Protein AF-0000000078481502 (afdb_homodimer)

Organism: Eimeria tenella (NCBI:txid5802)

Secondary structure (DSSP, 8-state):
-EEEEEEEEETTEEEEEEEEEEEEHHHH-SS--TT--GGGT--TT-EEE-EEEEE-SS-EEEE--STT-EEEE-B-TTSPBEEESSSSEEEETTT--EEE--B---TT-/-EEEEEEEEETTEEEEEEEEEEEEHHHH-SS--TT--GGGT--TT-EEE-EEEEE-SS-EEEE--STT-EEEE-B-TTSPBEEESSSSEEEETTT--EEE--B---TT-

InterPro domains:
  IPR012340 Nucleic acid-binding, OB-fold [G3DSA:2.40.50.140] (1-108)
  IPR012340 Nucleic acid-binding, OB-fold [SSF50249] (3-103)
  IPR019495 Exosome complex component CSL4, C-terminal [PF10447] (15-55)
  IPR039771 Exosome complex component Csl4 [PTHR12686] (3-106)

Foldseek 3Di:
DKDKDWDQADPPGGDPGTAIEIEDQPQAAVDRDPPRDVCQADDPPFDWAWDFPDDPPRYTYTHQHDLQTWGAWDADPVGATWDDPDQFWTAGPPPRDIGTHRYNDDPPD/DKDWDWDQADPPHGDPGTAIEIEDQPQAAVDRDPPRDVCQADDPPFDWAWDFPDDPPRYTYTHQHDLQTWGAWDADPVGATWDDPDQFWTAGPPPRDIGTHRYNDDPPD

Sequence (218 aa):
MLAEVAVLAVDGHVLPEPYKGAIRAQDARETVTENFDIAECFQPLDVVRAEVLSVDGRQYLLGTAAEGFGVLCADSKRGGALQPVSSSLMRCSISGQLERRKVARPPGVMLAEVAVLAVDGHVLPEPYKGAIRAQDARETVTENFDIAECFQPLDVVRAEVLSVDGRQYLLGTAAEGFGVLCADSKRGGALQPVSSSLMRCSISGQLERRKVARPPGV

Radius of gyration: 17.2 Å; Cα contacts (8 Å, |Δi|>4): 524; chains: 2; bounding box: 38×50×38 Å

pLDDT: mean 89.49, std 11.05, range [39.84, 97.69]

Structure (mmCIF, N/CA/C/O backbone):
data_AF-0000000078481502-model_v1
#
loop_
_entity.id
_entity.type
_entity.pdbx_description
1 polymer '3-5 exoribonuclease csl4, putative'
#
loop_
_atom_site.group_PDB
_atom_site.id
_atom_site.type_symbol
_atom_site.label_atom_id
_atom_site.label_alt_id
_atom_site.label_comp_id
_atom_site.label_asym_id
_atom_site.label_entity_id
_atom_site.label_seq_id
_atom_site.pdbx_PDB_ins_code
_atom_site.Cartn_x
_atom_site.Cartn_y
_atom_site.Cartn_z
_atom_site.occupancy
_atom_site.B_iso_or_equiv
_atom_site.auth_seq_id
_atom_site.auth_comp_id
_atom_site.auth_asym_id
_atom_site.auth_atom_id
_atom_site.pdbx_PDB_model_num
ATOM 1 N N . MET A 1 1 ? -4.281 -23.25 -9.102 1 80.81 1 MET A N 1
ATOM 2 C CA . MET A 1 1 ? -3.609 -22.641 -7.957 1 80.81 1 MET A CA 1
ATOM 3 C C . MET A 1 1 ? -3.713 -21.125 -8.008 1 80.81 1 MET A C 1
ATOM 5 O O . MET A 1 1 ? -3.289 -20.5 -8.984 1 80.81 1 MET A O 1
ATOM 9 N N . LEU A 1 2 ? -4.57 -20.391 -7.215 1 90.31 2 LEU A N 1
ATOM 10 C CA . LEU A 1 2 ? -4.82 -18.969 -7.332 1 90.31 2 LEU A CA 1
ATOM 11 C C . LEU A 1 2 ? -4.684 -18.281 -5.98 1 90.31 2 LEU A C 1
ATOM 13 O O . LEU A 1 2 ? -4.645 -18.938 -4.941 1 90.31 2 LEU A O 1
ATOM 17 N N . ALA A 1 3 ? -4.438 -17.078 -6 1 96.06 3 ALA A N 1
ATOM 18 C CA . ALA A 1 3 ? -4.438 -16.234 -4.816 1 96.06 3 ALA A CA 1
ATOM 19 C C . ALA A 1 3 ? -5.762 -15.484 -4.68 1 96.06 3 ALA A C 1
ATOM 21 O O . ALA A 1 3 ? -6.195 -14.805 -5.613 1 96.06 3 ALA A O 1
ATOM 22 N N . GLU A 1 4 ? -6.375 -15.641 -3.525 1 96.81 4 GLU A N 1
ATOM 23 C CA . GLU A 1 4 ? -7.59 -14.875 -3.268 1 96.81 4 GLU A CA 1
ATOM 24 C C . GLU A 1 4 ? -7.27 -13.508 -2.674 1 96.81 4 GLU A C 1
ATOM 26 O O . GLU A 1 4 ? -6.363 -13.383 -1.849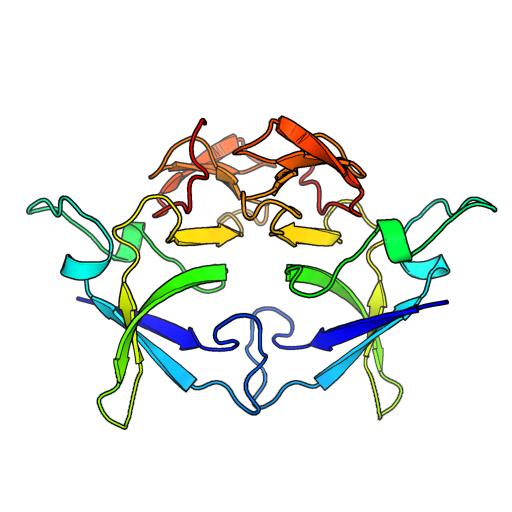 1 96.81 4 GLU A O 1
ATOM 31 N N . VAL A 1 5 ? -8.039 -12.539 -3.141 1 97.25 5 VAL A N 1
ATOM 32 C CA . VAL A 1 5 ? -7.785 -11.188 -2.654 1 97.25 5 VAL A CA 1
ATOM 33 C C . VAL A 1 5 ? -9.109 -10.484 -2.359 1 97.25 5 VAL A C 1
ATOM 35 O O . VAL A 1 5 ? -10.141 -10.812 -2.961 1 97.25 5 VAL A O 1
ATOM 38 N N . ALA A 1 6 ? -9.117 -9.641 -1.347 1 97.62 6 ALA A N 1
ATOM 39 C CA . ALA A 1 6 ? -10.219 -8.703 -1.131 1 97.62 6 ALA A CA 1
ATOM 40 C C . ALA A 1 6 ? -9.984 -7.406 -1.903 1 97.62 6 ALA A C 1
ATOM 42 O O . ALA A 1 6 ? -9.039 -6.668 -1.624 1 97.62 6 ALA A O 1
ATOM 43 N N . VAL A 1 7 ? -10.828 -7.164 -2.832 1 97.69 7 VAL A N 1
ATOM 44 C CA . VAL A 1 7 ? -10.734 -5.926 -3.602 1 97.69 7 VAL A CA 1
ATOM 45 C C . VAL A 1 7 ? -11.391 -4.785 -2.83 1 97.69 7 VAL A C 1
ATOM 47 O O . VAL A 1 7 ? -12.586 -4.832 -2.541 1 97.69 7 VAL A O 1
ATOM 50 N N . LEU A 1 8 ? -10.594 -3.799 -2.531 1 97.19 8 LEU A N 1
ATOM 51 C CA . LEU A 1 8 ? -11.07 -2.756 -1.627 1 97.19 8 LEU A CA 1
ATOM 52 C C . LEU A 1 8 ? -11.289 -1.445 -2.375 1 97.19 8 LEU A C 1
ATOM 54 O O . LEU A 1 8 ? -11.992 -0.558 -1.891 1 97.19 8 LEU A O 1
ATOM 58 N N . ALA A 1 9 ? -10.641 -1.207 -3.541 1 96.44 9 ALA A N 1
ATOM 59 C CA . ALA A 1 9 ? -10.742 -0.005 -4.363 1 96.44 9 ALA A CA 1
ATOM 60 C C . ALA A 1 9 ? -10.539 -0.33 -5.84 1 96.44 9 ALA A C 1
ATOM 62 O O . ALA A 1 9 ? -9.766 -1.229 -6.184 1 96.44 9 ALA A O 1
ATOM 63 N N . VAL A 1 10 ? -11.258 0.38 -6.684 1 95.06 10 VAL A N 1
ATOM 64 C CA . VAL A 1 10 ? -11.109 0.249 -8.133 1 95.06 10 VAL A CA 1
ATOM 65 C C . VAL A 1 10 ? -10.93 1.63 -8.758 1 95.06 10 VAL A C 1
ATOM 67 O O . VAL A 1 10 ? -11.734 2.535 -8.523 1 95.06 10 VAL A O 1
ATOM 70 N N . ASP A 1 11 ? -9.781 1.767 -9.5 1 91.31 11 ASP A N 1
ATOM 71 C CA . ASP A 1 11 ? -9.5 3.012 -10.203 1 91.31 11 ASP A CA 1
ATOM 72 C C . ASP A 1 11 ? -9.477 4.195 -9.242 1 91.31 11 ASP A C 1
ATOM 74 O O . ASP A 1 11 ? -10.07 5.242 -9.523 1 91.31 11 ASP A O 1
ATOM 78 N N . GLY A 1 12 ? -8.922 3.896 -8.055 1 89.88 12 GLY A N 1
ATOM 79 C CA . GLY A 1 12 ? -8.711 4.977 -7.105 1 89.88 12 GLY A CA 1
ATOM 80 C C . GLY A 1 12 ? -9.938 5.285 -6.27 1 89.88 12 GLY A C 1
ATOM 81 O O . GLY A 1 12 ? -9.945 6.234 -5.488 1 89.88 12 GLY A O 1
ATOM 82 N N . HIS A 1 13 ? -10.969 4.477 -6.445 1 94.5 13 HIS A N 1
ATOM 83 C CA . HIS A 1 13 ? -12.188 4.684 -5.684 1 94.5 13 HIS A CA 1
ATOM 84 C C . HIS A 1 13 ? -12.445 3.529 -4.719 1 94.5 13 HIS A C 1
ATOM 86 O O . HIS A 1 13 ? -12.523 2.371 -5.137 1 94.5 13 HIS A O 1
ATOM 92 N N . VAL A 1 14 ? -12.672 3.916 -3.498 1 96.19 14 VAL A N 1
ATOM 93 C CA . VAL A 1 14 ? -12.961 2.92 -2.471 1 96.19 14 VAL A CA 1
ATOM 94 C C . VAL A 1 14 ? -14.344 2.316 -2.713 1 96.19 14 VAL A C 1
ATOM 96 O O . VAL A 1 14 ? -15.297 3.039 -2.998 1 96.19 14 VAL A O 1
ATOM 99 N N . LEU A 1 15 ? -14.414 0.996 -2.609 1 95.81 15 LEU A N 1
ATOM 100 C CA . LEU A 1 15 ? -15.688 0.295 -2.779 1 95.81 15 LEU A CA 1
ATOM 101 C C . LEU A 1 15 ? -16.516 0.355 -1.501 1 95.81 15 LEU A C 1
ATOM 103 O O . LEU A 1 15 ? -15.961 0.45 -0.402 1 95.81 15 LEU A O 1
ATOM 107 N N . PRO A 1 16 ? -17.844 0.352 -1.648 1 95.69 16 PRO A N 1
ATOM 108 C CA . PRO A 1 16 ? -18.688 0.394 -0.453 1 95.69 16 PRO A CA 1
ATOM 109 C C . PRO A 1 16 ? -18.469 -0.809 0.464 1 95.69 16 PRO A C 1
ATOM 111 O O . PRO A 1 16 ? -18.734 -0.725 1.668 1 95.69 16 PRO A O 1
ATOM 114 N N . GLU A 1 17 ? -18.109 -1.954 -0.089 1 95.88 17 GLU A N 1
ATOM 115 C CA . GLU A 1 17 ? -17.719 -3.168 0.62 1 95.88 17 GLU A CA 1
ATOM 116 C C . GLU A 1 17 ? -16.688 -3.961 -0.176 1 95.88 17 GLU A C 1
ATOM 118 O O . GLU A 1 17 ? -16.609 -3.83 -1.398 1 95.88 17 GLU A O 1
ATOM 123 N N . PRO A 1 18 ? -15.906 -4.773 0.509 1 96.5 18 PRO A N 1
ATOM 124 C CA . PRO A 1 18 ? -14.93 -5.582 -0.222 1 96.5 18 PRO A CA 1
ATOM 125 C C . PRO A 1 18 ? -15.578 -6.543 -1.211 1 96.5 18 PRO A C 1
ATOM 127 O O . PRO A 1 18 ? -16.641 -7.094 -0.93 1 96.5 18 PRO A O 1
ATOM 130 N N . TYR A 1 19 ? -14.914 -6.695 -2.338 1 96.25 19 TYR A N 1
ATOM 131 C CA . TYR A 1 19 ? -15.336 -7.668 -3.338 1 96.25 19 TYR A CA 1
ATOM 132 C C . TYR A 1 19 ? -14.328 -8.812 -3.439 1 96.25 19 TYR A C 1
ATOM 134 O O . TYR A 1 19 ? -13.141 -8.633 -3.156 1 96.25 19 TYR A O 1
ATOM 142 N N . LYS A 1 20 ? -14.82 -9.93 -3.807 1 96.69 20 LYS A N 1
ATOM 143 C CA . LYS A 1 20 ? -13.945 -11.078 -3.982 1 96.69 20 LYS A CA 1
ATOM 144 C C . LYS A 1 20 ? -13.117 -10.953 -5.258 1 96.69 20 LYS A C 1
ATOM 146 O O . LYS A 1 20 ? -13.648 -10.625 -6.32 1 96.69 20 LYS A O 1
ATOM 151 N N . GLY A 1 21 ? -11.805 -11.133 -5.133 1 97.62 21 GLY A N 1
ATOM 152 C CA . GLY A 1 21 ? -10.898 -11.18 -6.273 1 97.62 21 GLY A CA 1
ATOM 153 C C . GLY A 1 21 ? -9.992 -12.391 -6.266 1 97.62 21 GLY A C 1
ATOM 154 O O . GLY A 1 21 ? -9.844 -13.055 -5.234 1 97.62 21 GLY A O 1
ATOM 155 N N . ALA A 1 22 ? -9.5 -12.68 -7.434 1 96.88 22 ALA A N 1
ATOM 156 C CA . ALA A 1 22 ? -8.562 -13.789 -7.551 1 96.88 22 ALA A CA 1
ATOM 157 C C . ALA A 1 22 ? -7.48 -13.492 -8.586 1 96.88 22 ALA A C 1
ATOM 159 O O . ALA A 1 22 ? -7.738 -12.82 -9.586 1 96.88 22 ALA A O 1
ATOM 160 N N . ILE A 1 23 ? -6.316 -14 -8.273 1 96.5 23 ILE A N 1
ATOM 161 C CA . ILE A 1 23 ? -5.203 -13.969 -9.219 1 96.5 23 ILE A CA 1
ATOM 162 C C . ILE A 1 23 ? -4.766 -15.398 -9.539 1 96.5 23 ILE A C 1
ATOM 164 O O . ILE A 1 23 ? -4.305 -16.125 -8.656 1 96.5 23 ILE A O 1
ATOM 168 N N . ARG A 1 24 ? -4.887 -15.75 -10.773 1 93.12 24 ARG A N 1
ATOM 169 C CA . ARG A 1 24 ? -4.441 -17.078 -11.195 1 93.12 24 ARG A CA 1
ATOM 170 C C . ARG A 1 24 ? -2.938 -17.109 -11.438 1 93.12 24 ARG A C 1
ATOM 172 O O . ARG A 1 24 ? -2.342 -16.078 -11.773 1 93.12 24 ARG A O 1
ATOM 179 N N . ALA A 1 25 ? -2.404 -18.266 -11.312 1 92.19 25 ALA A N 1
ATOM 180 C CA . ALA A 1 25 ? -0.967 -18.438 -11.516 1 92.19 25 ALA A CA 1
ATOM 181 C C . ALA A 1 25 ? -0.544 -17.891 -12.875 1 92.19 25 ALA A C 1
ATOM 183 O O . ALA A 1 25 ? 0.481 -17.203 -12.992 1 92.19 25 ALA A O 1
ATOM 184 N N . GLN A 1 26 ? -1.291 -18.078 -13.883 1 89.94 26 GLN A N 1
ATOM 185 C CA . GLN A 1 26 ? -0.943 -17.688 -15.242 1 89.94 26 GLN A CA 1
ATOM 186 C C . GLN A 1 26 ? -1.054 -16.172 -15.422 1 89.94 26 GLN A C 1
ATOM 188 O O . GLN A 1 26 ? -0.581 -15.625 -16.422 1 89.94 26 GLN A O 1
ATOM 193 N N . ASP A 1 27 ? -1.733 -15.516 -14.5 1 93.31 27 ASP A N 1
ATOM 194 C CA . ASP A 1 27 ? -1.949 -14.078 -14.617 1 93.31 27 ASP A CA 1
ATOM 195 C C . ASP A 1 27 ? -1.026 -13.305 -13.68 1 93.31 27 ASP A C 1
ATOM 197 O O . ASP A 1 27 ? -1.032 -12.078 -13.664 1 93.31 27 ASP A O 1
ATOM 201 N N . ALA A 1 28 ? -0.283 -14 -12.875 1 93.69 28 ALA A N 1
ATOM 202 C CA . ALA A 1 28 ? 0.571 -13.375 -11.875 1 93.69 28 ALA A CA 1
ATOM 203 C C . ALA A 1 28 ? 1.834 -12.797 -12.508 1 93.69 28 ALA A C 1
ATOM 205 O O . ALA A 1 28 ? 2.283 -11.711 -12.141 1 93.69 28 ALA A O 1
ATOM 206 N N . ARG A 1 29 ? 2.34 -13.562 -13.469 1 89.75 29 ARG A N 1
ATOM 207 C CA . ARG A 1 29 ? 3.568 -13.148 -14.141 1 89.75 29 ARG A CA 1
ATOM 208 C C . ARG A 1 29 ? 3.475 -13.375 -15.648 1 89.75 29 ARG A C 1
ATOM 210 O O . ARG A 1 29 ? 2.686 -14.203 -16.109 1 89.75 29 ARG A O 1
ATOM 217 N N . GLU A 1 30 ? 4.312 -12.578 -16.328 1 79.94 30 GLU A N 1
ATOM 218 C CA . GLU A 1 30 ? 4.328 -12.727 -17.781 1 79.94 30 GLU A CA 1
ATOM 219 C C . GLU A 1 30 ? 4.883 -14.086 -18.203 1 79.94 30 GLU A C 1
ATOM 221 O O . GLU A 1 30 ? 4.355 -14.719 -19.109 1 79.94 30 GLU A O 1
ATOM 226 N N . THR A 1 31 ? 6 -14.383 -17.5 1 74.5 31 THR A N 1
ATOM 227 C CA . THR A 1 31 ? 6.605 -15.672 -17.844 1 74.5 31 THR A CA 1
ATOM 228 C C . THR A 1 31 ? 6.43 -16.672 -16.703 1 74.5 31 THR A C 1
ATOM 230 O O . THR A 1 31 ? 6.902 -16.438 -15.586 1 74.5 31 THR A O 1
ATOM 233 N N . VAL A 1 32 ? 5.406 -17.5 -16.875 1 66.31 32 VAL A N 1
ATOM 234 C CA . VAL A 1 32 ? 5.203 -18.516 -15.852 1 66.31 32 VAL A CA 1
ATOM 235 C C . VAL A 1 32 ? 5.957 -19.797 -16.234 1 66.31 32 VAL A C 1
ATOM 237 O O . VAL A 1 32 ? 5.781 -20.312 -17.328 1 66.31 32 VAL A O 1
ATOM 240 N N . THR A 1 33 ? 6.914 -19.953 -15.352 1 66.44 33 THR A N 1
ATOM 241 C CA . THR A 1 33 ? 7.633 -21.203 -15.578 1 66.44 33 THR A CA 1
ATOM 242 C C . THR A 1 33 ? 6.914 -22.359 -14.914 1 66.44 33 THR A C 1
ATOM 244 O O . THR A 1 33 ? 5.984 -22.156 -14.125 1 66.44 33 THR A O 1
ATOM 247 N N . GLU A 1 34 ? 7.301 -23.562 -15.258 1 65.5 34 GLU A N 1
ATOM 248 C CA . GLU A 1 34 ? 6.727 -24.797 -14.734 1 65.5 34 GLU A CA 1
ATOM 249 C C . GLU A 1 34 ? 6.785 -24.828 -13.211 1 65.5 34 GLU A C 1
ATOM 251 O O . GLU A 1 34 ? 5.93 -25.438 -12.562 1 65.5 34 GLU A O 1
ATOM 256 N N . ASN A 1 35 ? 7.699 -24.234 -12.656 1 66.44 35 ASN A N 1
ATOM 257 C CA . ASN A 1 35 ? 7.875 -24.297 -11.203 1 66.44 35 ASN A CA 1
ATOM 258 C C . ASN A 1 35 ? 7.348 -23.031 -10.531 1 66.44 35 ASN A C 1
ATOM 260 O O . ASN A 1 35 ? 7.699 -22.734 -9.383 1 66.44 35 ASN A O 1
ATOM 264 N N . PHE A 1 36 ? 6.355 -22.547 -11.32 1 76.62 36 PHE A N 1
ATOM 265 C CA . PHE A 1 36 ? 5.832 -21.297 -10.773 1 76.62 36 PHE A CA 1
ATOM 266 C C . PHE A 1 36 ? 4.91 -21.578 -9.586 1 76.62 36 PHE A C 1
ATOM 268 O O . PHE A 1 36 ? 3.992 -22.391 -9.688 1 76.62 36 PHE A O 1
ATOM 275 N N . ASP A 1 37 ? 5.223 -21.062 -8.406 1 87.19 37 ASP A N 1
ATOM 276 C CA . ASP A 1 37 ? 4.406 -21.172 -7.199 1 87.19 37 ASP A CA 1
ATOM 277 C C . ASP A 1 37 ? 3.814 -19.812 -6.812 1 87.19 37 ASP A C 1
ATOM 279 O O . ASP A 1 37 ? 4.535 -18.922 -6.352 1 87.19 37 ASP A O 1
ATOM 283 N N . ILE A 1 38 ? 2.52 -19.703 -6.973 1 91.06 38 ILE A N 1
ATOM 284 C CA . ILE A 1 38 ? 1.82 -18.453 -6.699 1 91.06 38 ILE A CA 1
ATOM 285 C C . ILE A 1 38 ? 1.96 -18.094 -5.223 1 91.06 38 ILE A C 1
ATOM 287 O O . ILE A 1 38 ? 1.886 -16.922 -4.852 1 91.06 38 ILE A O 1
ATOM 291 N N . ALA A 1 39 ? 2.252 -19.125 -4.418 1 91.31 39 ALA A N 1
ATOM 292 C CA . ALA A 1 39 ? 2.402 -18.906 -2.982 1 91.31 39 ALA A CA 1
ATOM 293 C C . ALA A 1 39 ? 3.641 -18.078 -2.682 1 91.31 39 ALA A C 1
ATOM 295 O O . ALA A 1 39 ? 3.746 -17.484 -1.606 1 91.31 39 ALA A O 1
ATOM 296 N N . GLU A 1 40 ? 4.527 -17.984 -3.611 1 92.81 40 GLU A N 1
ATOM 297 C CA . GLU A 1 40 ? 5.738 -17.188 -3.441 1 92.81 40 GLU A CA 1
ATOM 298 C C . GLU A 1 40 ? 5.527 -15.758 -3.91 1 92.81 40 GLU A C 1
ATOM 300 O O . GLU A 1 40 ? 6.359 -14.883 -3.646 1 92.81 40 GLU A O 1
ATOM 305 N N . CYS A 1 41 ? 4.406 -15.516 -4.535 1 94.44 41 CYS A N 1
ATOM 306 C CA . CYS A 1 41 ? 4.168 -14.219 -5.156 1 94.44 41 CYS A CA 1
ATOM 307 C C . CYS A 1 41 ? 3.395 -13.297 -4.219 1 94.44 41 CYS A C 1
ATOM 309 O O . CYS A 1 41 ? 3.576 -12.078 -4.246 1 94.44 41 CYS A O 1
ATOM 311 N N . PHE A 1 42 ? 2.508 -13.945 -3.451 1 96.81 42 PHE A N 1
ATOM 312 C CA . PHE A 1 42 ? 1.598 -13.195 -2.594 1 96.81 42 PHE A CA 1
ATOM 313 C C . PHE A 1 42 ? 1.438 -13.883 -1.243 1 96.81 42 PHE A C 1
ATOM 315 O O . PHE A 1 42 ? 1.382 -15.109 -1.17 1 96.81 42 PHE A O 1
ATOM 322 N N . GLN A 1 43 ? 1.35 -13.094 -0.217 1 95.81 43 GLN A N 1
ATOM 323 C CA . GLN A 1 43 ? 1.088 -13.578 1.134 1 95.81 43 GLN A CA 1
ATOM 324 C C . GLN A 1 43 ? -0.068 -12.812 1.777 1 95.81 43 GLN A C 1
ATOM 326 O O . GLN A 1 43 ? -0.383 -11.695 1.369 1 95.81 43 GLN A O 1
ATOM 331 N N . PRO A 1 44 ? -0.704 -13.414 2.703 1 93.81 44 PRO A N 1
ATOM 332 C CA . PRO A 1 44 ? -1.768 -12.695 3.414 1 93.81 44 PRO A CA 1
ATOM 333 C C . PRO A 1 44 ? -1.313 -11.344 3.949 1 93.81 44 PRO A C 1
ATOM 335 O O . PRO A 1 44 ? -0.19 -11.211 4.441 1 93.81 44 PRO A O 1
ATOM 338 N N . LEU A 1 45 ? -2.129 -10.305 3.727 1 92.56 45 LEU A N 1
ATOM 339 C CA . LEU A 1 45 ? -1.959 -8.953 4.258 1 92.56 45 LEU A CA 1
ATOM 340 C C . LEU A 1 45 ? -1.144 -8.094 3.299 1 92.56 45 LEU A C 1
ATOM 342 O O . LEU A 1 45 ? -0.978 -6.891 3.527 1 92.56 45 LEU A O 1
ATOM 346 N N . ASP A 1 46 ? -0.601 -8.734 2.275 1 95.56 46 ASP A N 1
ATOM 347 C CA . ASP A 1 46 ? 0.038 -7.914 1.25 1 95.56 46 ASP A CA 1
ATOM 348 C C . ASP A 1 46 ? -0.958 -6.934 0.63 1 95.56 46 ASP A C 1
ATOM 350 O O . ASP A 1 46 ? -2.127 -7.27 0.437 1 95.56 46 ASP A O 1
ATOM 354 N N . VAL A 1 47 ? -0.483 -5.762 0.33 1 94.94 47 VAL A N 1
ATOM 355 C CA . VAL A 1 47 ? -1.247 -4.824 -0.486 1 94.94 47 VAL A CA 1
ATOM 356 C C . VAL A 1 47 ? -0.82 -4.945 -1.947 1 94.94 47 VAL A C 1
ATOM 358 O O . VAL A 1 47 ? 0.363 -4.805 -2.27 1 94.94 47 VAL A O 1
ATOM 361 N N . VAL A 1 48 ? -1.827 -5.145 -2.779 1 96.56 48 VAL A N 1
ATOM 362 C CA . VAL A 1 48 ? -1.502 -5.504 -4.156 1 96.56 48 VAL A CA 1
ATOM 363 C C . VAL A 1 48 ? -2.215 -4.555 -5.117 1 96.56 48 VAL A C 1
ATOM 365 O O . VAL A 1 48 ? -3.379 -4.207 -4.91 1 96.56 48 VAL A O 1
ATOM 368 N N . ARG A 1 49 ? -1.515 -4.148 -6.141 1 95.75 49 ARG A N 1
ATOM 369 C CA . ARG A 1 49 ? -2.098 -3.484 -7.301 1 95.75 49 ARG A CA 1
ATOM 370 C C . ARG A 1 49 ? -2.217 -4.445 -8.477 1 95.75 49 ARG A C 1
ATOM 372 O O . ARG A 1 49 ? -1.272 -5.176 -8.789 1 95.75 49 ARG A O 1
ATOM 379 N N . ALA A 1 50 ? -3.367 -4.445 -9.031 1 96.88 50 ALA A N 1
ATOM 380 C CA . ALA A 1 50 ? -3.613 -5.379 -10.133 1 96.88 50 ALA A CA 1
ATOM 381 C C . ALA A 1 50 ? -4.516 -4.75 -11.188 1 96.88 50 ALA A C 1
ATOM 383 O O . ALA A 1 50 ? -5.156 -3.729 -10.938 1 96.88 50 ALA A O 1
ATOM 384 N N . GLU A 1 51 ? -4.449 -5.336 -12.312 1 96.75 51 GLU A N 1
ATOM 385 C CA . GLU A 1 51 ? -5.402 -4.965 -13.352 1 96.75 51 GLU A CA 1
ATOM 386 C C . GLU A 1 51 ? -6.605 -5.906 -13.359 1 96.75 51 GLU A C 1
ATOM 388 O O . GLU A 1 51 ? -6.465 -7.102 -13.109 1 96.75 51 GLU A O 1
ATOM 393 N N . VAL A 1 52 ? -7.785 -5.34 -13.656 1 96.75 52 VAL A N 1
ATOM 394 C CA . VAL A 1 52 ? -8.984 -6.168 -13.797 1 96.75 52 VAL A CA 1
ATOM 395 C C . VAL A 1 52 ? -8.992 -6.824 -15.18 1 96.75 52 VAL A C 1
ATOM 397 O O . VAL A 1 52 ? -9.016 -6.137 -16.203 1 96.75 52 VAL A O 1
ATOM 400 N N . LEU A 1 53 ? -8.898 -8.117 -15.133 1 96.31 53 LEU A N 1
ATOM 401 C CA . LEU A 1 53 ? -8.938 -8.859 -16.391 1 96.31 53 LEU A CA 1
ATOM 402 C C . LEU A 1 53 ? -10.375 -9.156 -16.797 1 96.31 53 LEU A C 1
ATOM 404 O O . LEU A 1 53 ? -10.719 -9.047 -17.984 1 96.31 53 LEU A O 1
ATOM 408 N N . SER A 1 54 ? -11.203 -9.562 -15.797 1 95.12 54 SER A N 1
ATOM 409 C CA . SER A 1 54 ? -12.609 -9.844 -16.078 1 95.12 54 SER A CA 1
ATOM 410 C C . SER A 1 54 ? -13.438 -9.805 -14.797 1 95.12 54 SER A C 1
ATOM 412 O O . SER A 1 54 ? -12.883 -9.773 -13.695 1 95.12 54 SER A O 1
ATOM 414 N N . VAL A 1 55 ? -14.742 -9.633 -15.07 1 91 55 VAL A N 1
ATOM 415 C CA . VAL A 1 55 ? -15.703 -9.703 -13.977 1 91 55 VAL A CA 1
ATOM 416 C C . VAL A 1 55 ? -16.766 -10.75 -14.297 1 91 55 VAL A C 1
ATOM 418 O O . VAL A 1 55 ? -17.391 -10.711 -15.359 1 91 55 VAL A O 1
ATOM 421 N N . ASP A 1 56 ? -16.781 -11.945 -13.602 1 81.44 56 ASP A N 1
ATOM 422 C CA . ASP A 1 56 ? -17.766 -12.977 -13.922 1 81.44 56 ASP A CA 1
ATOM 423 C C . ASP A 1 56 ? -18.969 -12.898 -12.984 1 81.44 56 ASP A C 1
ATOM 425 O O . ASP A 1 56 ? -19.734 -13.852 -12.859 1 81.44 56 ASP A O 1
ATOM 429 N N . GLY A 1 57 ? -19.328 -11.859 -12.359 1 79.81 57 GLY A N 1
ATOM 430 C CA . GLY A 1 57 ? -20.469 -11.656 -11.492 1 79.81 57 GLY A CA 1
ATOM 431 C C . GLY A 1 57 ? -20.172 -11.914 -10.023 1 79.81 57 GLY A C 1
ATOM 432 O O . GLY A 1 57 ? -20.766 -11.289 -9.148 1 79.81 57 GLY A O 1
ATOM 433 N N . ARG A 1 58 ? -19.266 -12.859 -9.727 1 87 58 ARG A N 1
ATOM 434 C CA . ARG A 1 58 ? -19.062 -13.211 -8.32 1 87 58 ARG A CA 1
ATOM 435 C C . ARG A 1 58 ? -17.719 -12.688 -7.82 1 87 58 ARG A C 1
ATOM 437 O O . ARG A 1 58 ? -17.516 -12.523 -6.613 1 87 58 ARG A O 1
ATOM 444 N N . GLN A 1 59 ? -16.828 -12.602 -8.828 1 93.75 59 GLN A N 1
ATOM 445 C CA . GLN A 1 59 ? -15.5 -12.195 -8.383 1 93.75 59 GLN A CA 1
ATOM 446 C C . GLN A 1 59 ? -14.75 -11.445 -9.484 1 93.75 59 GLN A C 1
ATOM 448 O O . GLN A 1 59 ? -15.094 -11.57 -10.664 1 93.75 59 GLN A O 1
ATOM 453 N N . TYR A 1 60 ? -13.852 -10.625 -9.156 1 96.31 60 TYR A N 1
ATOM 454 C CA . TYR A 1 60 ? -12.898 -10.023 -10.078 1 96.31 60 TYR A CA 1
ATOM 455 C C . TYR A 1 60 ? -11.758 -10.984 -10.383 1 96.31 60 TYR A C 1
ATOM 457 O O . TYR A 1 60 ? -11.141 -11.539 -9.469 1 96.31 60 TYR A O 1
ATOM 465 N N . LEU A 1 61 ? -11.531 -11.266 -11.602 1 96.62 61 LEU A N 1
ATOM 466 C CA . LEU A 1 61 ? -10.281 -11.898 -11.992 1 96.62 61 LEU A CA 1
ATOM 467 C C . LEU A 1 61 ? -9.211 -10.852 -12.297 1 96.62 61 LEU A C 1
ATOM 469 O O . LEU A 1 61 ? -9.43 -9.969 -13.125 1 96.62 61 LEU A O 1
ATOM 473 N N . LEU A 1 62 ? -8.078 -11.023 -11.602 1 97.31 62 LEU A N 1
ATOM 474 C CA . LEU A 1 62 ? -7.078 -9.969 -11.617 1 97.31 62 LEU A CA 1
ATOM 475 C C . LEU A 1 62 ? -5.766 -10.469 -12.211 1 97.31 62 LEU A C 1
ATOM 477 O O . LEU A 1 62 ? -5.512 -11.68 -12.242 1 97.31 62 LEU A O 1
ATOM 481 N N . GLY A 1 63 ? -5 -9.516 -12.703 1 96.69 63 GLY A N 1
ATOM 482 C CA . GLY A 1 63 ? -3.689 -9.805 -13.266 1 96.69 63 GLY A CA 1
ATOM 483 C C . GLY A 1 63 ? -2.602 -8.883 -12.758 1 96.69 63 GLY A C 1
ATOM 484 O O . GLY A 1 63 ? -2.836 -7.688 -12.562 1 96.69 63 GLY A O 1
ATOM 485 N N . THR A 1 64 ? -1.399 -9.445 -12.609 1 96.56 64 THR A N 1
ATOM 486 C CA . THR A 1 64 ? -0.253 -8.648 -12.18 1 96.56 64 THR A CA 1
ATOM 487 C C . THR A 1 64 ? 0.937 -8.867 -13.109 1 96.56 64 THR A C 1
ATOM 489 O O . THR A 1 64 ? 2.082 -8.617 -12.734 1 96.56 64 THR A O 1
ATOM 492 N N . ALA A 1 65 ? 0.747 -9.305 -14.273 1 93.06 65 ALA A N 1
ATOM 493 C CA . ALA A 1 65 ? 1.822 -9.68 -15.188 1 93.06 65 ALA A CA 1
ATOM 494 C C . ALA A 1 65 ? 2.666 -8.469 -15.57 1 93.06 65 ALA A C 1
ATOM 496 O O . ALA A 1 65 ? 3.893 -8.555 -15.648 1 93.06 65 ALA A O 1
ATOM 497 N N . ALA A 1 66 ? 2.109 -7.375 -15.711 1 90.44 66 ALA A N 1
ATOM 498 C CA . ALA A 1 66 ? 2.842 -6.18 -16.125 1 90.44 66 ALA A CA 1
ATOM 499 C C . ALA A 1 66 ? 3.689 -5.633 -14.977 1 90.44 66 ALA A C 1
ATOM 501 O O . ALA A 1 66 ? 3.406 -5.898 -13.805 1 90.44 66 ALA A O 1
ATOM 502 N N . GLU A 1 67 ? 4.75 -4.902 -15.203 1 85.69 67 GLU A N 1
ATOM 503 C CA . GLU A 1 67 ? 5.738 -4.43 -14.234 1 85.69 67 GLU A CA 1
ATOM 504 C C . GLU A 1 67 ? 5.102 -3.523 -13.188 1 85.69 67 GLU A C 1
ATOM 506 O O . GLU A 1 67 ? 5.516 -3.518 -12.023 1 85.69 67 GLU A O 1
ATOM 511 N N . GLY A 1 68 ? 4.121 -2.801 -13.547 1 87.31 68 GLY A N 1
ATOM 512 C CA . GLY A 1 68 ? 3.518 -1.85 -12.625 1 87.31 68 GLY A CA 1
ATOM 513 C C . GLY A 1 68 ? 2.514 -2.486 -11.68 1 87.31 68 GLY A C 1
ATOM 514 O O . GLY A 1 68 ? 1.983 -1.822 -10.789 1 87.31 68 GLY A O 1
ATOM 515 N N . PHE A 1 69 ? 2.359 -3.785 -11.859 1 93.56 69 PHE A N 1
ATOM 516 C CA . PHE A 1 69 ? 1.379 -4.5 -11.047 1 93.56 69 PHE A CA 1
ATOM 517 C C . PHE A 1 69 ? 2.061 -5.527 -10.156 1 93.56 69 PHE A C 1
ATOM 519 O O . PHE A 1 69 ? 3.084 -6.102 -10.531 1 93.56 69 PHE A O 1
ATOM 526 N N . GLY A 1 70 ? 1.483 -5.691 -8.953 1 95.56 70 GLY A N 1
ATOM 527 C CA . GLY A 1 70 ? 2.041 -6.594 -7.957 1 95.56 70 GLY A CA 1
ATOM 528 C C . GLY A 1 70 ? 1.921 -6.066 -6.539 1 95.56 70 GLY A C 1
ATOM 529 O O . GLY A 1 70 ? 1.076 -5.215 -6.258 1 95.56 70 GLY A O 1
ATOM 530 N N . VAL A 1 71 ? 2.76 -6.629 -5.668 1 95.62 71 VAL A N 1
ATOM 531 C CA . VAL A 1 71 ? 2.785 -6.25 -4.262 1 95.62 71 VAL A CA 1
ATOM 532 C C . VAL A 1 71 ? 3.385 -4.852 -4.113 1 95.62 71 VAL A C 1
ATOM 534 O O . VAL A 1 71 ? 4.5 -4.598 -4.574 1 95.62 71 VAL A O 1
ATOM 537 N N . LEU A 1 72 ? 2.605 -4.004 -3.473 1 91.69 72 LEU A N 1
ATOM 538 C CA . LEU A 1 72 ? 3.039 -2.631 -3.236 1 91.69 72 LEU A CA 1
ATOM 539 C C . LEU A 1 72 ? 3.713 -2.5 -1.875 1 91.69 72 LEU A C 1
ATOM 541 O O . LEU A 1 72 ? 4.684 -1.754 -1.727 1 91.69 72 LEU A O 1
ATOM 545 N N . CYS A 1 73 ? 3.109 -3.215 -0.921 1 89.94 73 CYS A N 1
ATOM 546 C CA . CYS A 1 73 ? 3.617 -3.191 0.447 1 89.94 73 CYS A CA 1
ATOM 547 C C . CYS A 1 73 ? 3.35 -4.516 1.15 1 89.94 73 CYS A C 1
ATOM 549 O O . CYS A 1 73 ? 2.336 -5.168 0.891 1 89.94 73 CYS A O 1
ATOM 551 N N . ALA A 1 74 ? 4.309 -4.875 1.982 1 93.06 74 ALA A N 1
ATOM 552 C CA . ALA A 1 74 ? 4.219 -6.152 2.684 1 93.06 74 ALA A CA 1
ATOM 553 C C . ALA A 1 74 ? 5.066 -6.145 3.951 1 93.06 74 ALA A C 1
ATOM 555 O O . ALA A 1 74 ? 6.02 -5.371 4.062 1 93.06 74 ALA A O 1
ATOM 556 N N . ASP A 1 75 ? 4.672 -6.973 4.828 1 91.06 75 ASP A N 1
ATOM 557 C CA . ASP A 1 75 ? 5.465 -7.195 6.035 1 91.06 75 ASP A CA 1
ATOM 558 C C . ASP A 1 75 ? 6.188 -8.539 5.977 1 91.06 75 ASP A C 1
ATOM 560 O O . ASP A 1 75 ? 5.637 -9.523 5.484 1 91.06 75 ASP A O 1
ATOM 564 N N . SER A 1 76 ? 7.32 -8.469 6.492 1 93.25 76 SER A N 1
ATOM 565 C CA . SER A 1 76 ? 8.078 -9.703 6.582 1 93.25 76 SER A CA 1
ATOM 566 C C . SER A 1 76 ? 7.539 -10.609 7.684 1 93.25 76 SER A C 1
ATOM 568 O O . SER A 1 76 ? 6.715 -10.188 8.492 1 93.25 76 SE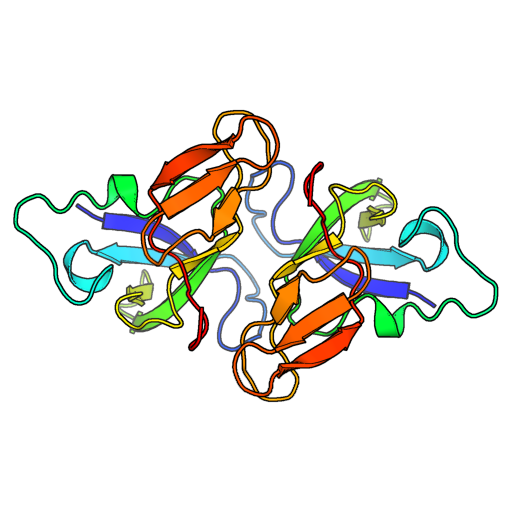R A O 1
ATOM 570 N N . LYS A 1 77 ? 8.086 -11.844 7.598 1 92.25 77 LYS A N 1
ATOM 571 C CA . LYS A 1 77 ? 7.723 -12.805 8.641 1 92.25 77 LYS A CA 1
ATOM 572 C C . LYS A 1 77 ? 8.148 -12.312 10.016 1 92.25 77 LYS A C 1
ATOM 574 O O . LYS A 1 77 ? 7.535 -12.664 11.023 1 92.25 77 LYS A O 1
ATOM 579 N N . ARG A 1 78 ? 9.117 -11.398 10.102 1 90.75 78 ARG A N 1
ATOM 580 C CA . ARG A 1 78 ? 9.633 -10.898 11.367 1 90.75 78 ARG A CA 1
ATOM 581 C C . ARG A 1 78 ? 8.969 -9.578 11.742 1 90.75 78 ARG A C 1
ATOM 583 O O . ARG A 1 78 ? 9.352 -8.945 12.734 1 90.75 78 ARG A O 1
ATOM 590 N N . GLY A 1 79 ? 8.102 -9.109 10.938 1 86.31 79 GLY A N 1
ATOM 591 C CA . GLY A 1 79 ? 7.336 -7.922 11.289 1 86.31 79 GLY A CA 1
ATOM 592 C C . GLY A 1 79 ? 7.914 -6.648 10.703 1 86.31 79 GLY A C 1
ATOM 593 O O . GLY A 1 79 ? 7.355 -5.566 10.891 1 86.31 79 GLY A O 1
ATOM 594 N N . GLY A 1 80 ? 9.047 -6.766 10.055 1 86.19 80 GLY A N 1
ATOM 595 C CA . GLY A 1 80 ? 9.625 -5.605 9.391 1 86.19 80 GLY A CA 1
ATOM 596 C C . GLY A 1 80 ? 9.016 -5.328 8.031 1 86.19 80 GLY A C 1
ATOM 597 O O . GLY A 1 80 ? 8.484 -6.234 7.391 1 86.19 80 GLY A O 1
ATOM 598 N N . ALA A 1 81 ? 9.016 -4.055 7.641 1 86.62 81 ALA A N 1
ATOM 599 C CA . ALA A 1 81 ? 8.562 -3.707 6.297 1 86.62 81 ALA A CA 1
ATOM 600 C C . ALA A 1 81 ? 9.453 -4.348 5.234 1 86.62 81 ALA A C 1
ATOM 602 O O . ALA A 1 81 ? 10.68 -4.344 5.359 1 86.62 81 ALA A O 1
ATOM 603 N N . LEU A 1 82 ? 8.797 -4.922 4.277 1 89.19 82 LEU A N 1
ATOM 604 C CA . LEU A 1 82 ? 9.547 -5.473 3.158 1 89.19 82 LEU A CA 1
ATOM 605 C C . LEU A 1 82 ? 9.859 -4.395 2.125 1 89.19 82 LEU A C 1
ATOM 607 O O . LEU A 1 82 ? 8.953 -3.68 1.683 1 89.19 82 LEU A O 1
ATOM 611 N N . GLN A 1 83 ? 11.109 -4.332 1.757 1 85.25 83 GLN A N 1
ATOM 612 C CA . GLN A 1 83 ? 11.562 -3.375 0.753 1 85.25 83 GLN A CA 1
ATOM 613 C C . GLN A 1 83 ? 11.883 -4.07 -0.566 1 85.25 83 GLN A C 1
ATOM 615 O O . GLN A 1 83 ? 12.547 -5.109 -0.581 1 85.25 83 GLN A O 1
ATOM 620 N N . PRO A 1 84 ? 11.406 -3.498 -1.632 1 87.75 84 PRO A N 1
ATOM 621 C CA . PRO A 1 84 ? 11.672 -4.141 -2.922 1 87.75 84 PRO A CA 1
ATOM 622 C C . PRO A 1 84 ? 13.156 -4.184 -3.266 1 87.75 84 PRO A C 1
ATOM 624 O O . PRO A 1 84 ? 13.867 -3.189 -3.084 1 87.75 84 PRO A O 1
ATOM 627 N N . VAL A 1 85 ? 13.648 -5.305 -3.662 1 88.81 85 VAL A N 1
ATOM 628 C CA . VAL A 1 85 ? 15.008 -5.5 -4.141 1 88.81 85 VAL A CA 1
ATOM 629 C C . VAL A 1 85 ? 15 -5.746 -5.648 1 88.81 85 VAL A C 1
ATOM 631 O O . VAL A 1 85 ? 15.859 -5.242 -6.375 1 88.81 85 VAL A O 1
ATOM 634 N N . SER A 1 86 ? 14.039 -6.484 -6.098 1 88.94 86 SER A N 1
ATOM 635 C CA . SER A 1 86 ? 13.797 -6.797 -7.5 1 88.94 86 SER A CA 1
ATOM 636 C C . SER A 1 86 ? 12.312 -7.035 -7.762 1 88.94 86 SER A C 1
ATOM 638 O O . SER A 1 86 ? 11.469 -6.773 -6.898 1 88.94 86 SER A O 1
ATOM 640 N N . SER A 1 87 ? 11.992 -7.492 -8.93 1 90.38 87 SER A N 1
ATOM 641 C CA . SER A 1 87 ? 10.609 -7.754 -9.305 1 90.38 87 SER A CA 1
ATOM 642 C C . SER A 1 87 ? 10.062 -8.977 -8.57 1 90.38 87 SER A C 1
ATOM 644 O O . SER A 1 87 ? 8.852 -9.211 -8.562 1 90.38 87 SER A O 1
ATOM 646 N N . SER A 1 88 ? 11 -9.773 -7.93 1 92 88 SER A N 1
ATOM 647 C CA . SER A 1 88 ? 10.523 -11.008 -7.32 1 92 88 SER A CA 1
ATOM 648 C C . SER A 1 88 ? 11.07 -11.172 -5.906 1 92 88 SER A C 1
ATOM 650 O O . SER A 1 88 ? 10.867 -12.211 -5.273 1 92 88 SER A O 1
ATOM 652 N N . LEU A 1 89 ? 11.758 -10.133 -5.461 1 92.56 89 LEU A N 1
ATOM 653 C CA . LEU A 1 89 ? 12.398 -10.242 -4.156 1 92.56 89 LEU A CA 1
ATOM 654 C C . LEU A 1 89 ? 12.227 -8.953 -3.354 1 92.56 89 LEU A C 1
ATOM 656 O O . LEU A 1 89 ? 12.375 -7.855 -3.891 1 92.56 89 LEU A O 1
ATOM 660 N N . MET A 1 90 ? 11.969 -9.141 -2.139 1 91.88 90 MET A N 1
ATOM 661 C CA . MET A 1 90 ? 11.945 -8.047 -1.171 1 91.88 90 MET A CA 1
ATOM 662 C C . MET A 1 90 ? 12.797 -8.375 0.049 1 91.88 90 MET A C 1
ATOM 664 O O . MET A 1 90 ? 13.008 -9.547 0.362 1 91.88 90 MET A O 1
ATOM 668 N N . ARG A 1 91 ? 13.258 -7.34 0.703 1 91.44 91 ARG A N 1
ATOM 669 C CA . ARG A 1 91 ? 14.133 -7.512 1.857 1 91.44 91 ARG A CA 1
ATOM 670 C C . ARG A 1 91 ? 13.508 -6.918 3.113 1 91.44 91 ARG A C 1
ATOM 672 O O . ARG A 1 91 ? 13.008 -5.793 3.09 1 91.44 91 ARG A O 1
ATOM 679 N N . CYS A 1 92 ? 13.609 -7.645 4.191 1 92.75 92 CYS A N 1
ATOM 680 C CA . CYS A 1 92 ? 13.086 -7.18 5.477 1 92.75 92 CYS A CA 1
ATOM 681 C C . CYS A 1 92 ? 13.93 -6.035 6.027 1 92.75 92 CYS A C 1
ATOM 683 O O . CYS A 1 92 ? 15.148 -6.152 6.121 1 92.75 92 CYS A O 1
ATOM 685 N N . SER A 1 93 ? 13.359 -5.02 6.445 1 85.25 93 SER A N 1
ATOM 686 C CA . SER A 1 93 ? 14.047 -3.83 6.934 1 85.25 93 SER A CA 1
ATOM 687 C C . SER A 1 93 ? 14.672 -4.078 8.305 1 85.25 93 SER A C 1
ATOM 689 O O . SER A 1 93 ? 15.57 -3.344 8.719 1 85.25 93 SER A O 1
ATOM 691 N N . ILE A 1 94 ? 14.211 -5.113 9.008 1 86.19 94 ILE A N 1
ATOM 692 C CA . ILE A 1 94 ? 14.703 -5.379 10.359 1 86.19 94 ILE A CA 1
ATOM 693 C C . ILE A 1 94 ? 15.789 -6.449 10.312 1 86.19 94 ILE A C 1
ATOM 695 O O . ILE A 1 94 ? 16.906 -6.234 10.797 1 86.19 94 ILE A O 1
ATOM 699 N N . SER A 1 95 ? 15.539 -7.559 9.703 1 92.38 95 SER A N 1
ATOM 700 C CA . SER A 1 95 ? 16.438 -8.711 9.742 1 92.38 95 SER A CA 1
ATOM 701 C C . SER A 1 95 ? 17.359 -8.742 8.531 1 92.38 95 SER A C 1
ATOM 703 O O . SER A 1 95 ? 18.359 -9.445 8.523 1 92.38 95 SER A O 1
ATOM 705 N N . GLY A 1 96 ? 16.922 -8.102 7.445 1 93.06 96 GLY A N 1
ATOM 706 C CA . GLY A 1 96 ? 17.688 -8.148 6.211 1 93.06 96 GLY A CA 1
ATOM 707 C C . GLY A 1 96 ? 17.422 -9.391 5.387 1 93.06 96 GLY A C 1
ATOM 708 O O . GLY A 1 96 ? 17.984 -9.562 4.301 1 93.06 96 GLY A O 1
ATOM 709 N N . GLN A 1 97 ? 16.594 -10.234 5.867 1 96 97 GLN A N 1
ATOM 710 C CA . GLN A 1 97 ? 16.281 -11.469 5.148 1 96 97 GLN A CA 1
ATOM 711 C C . GLN A 1 97 ? 15.461 -11.188 3.896 1 96 97 GLN A C 1
ATOM 713 O O . GLN A 1 97 ? 14.625 -10.281 3.887 1 96 97 GLN A O 1
ATOM 718 N N . LEU A 1 98 ? 15.695 -12.039 2.889 1 96.06 98 LEU A N 1
ATOM 719 C CA . LEU A 1 98 ? 14.984 -11.906 1.623 1 96.06 98 LEU A CA 1
ATOM 720 C C . LEU A 1 98 ? 13.727 -12.766 1.611 1 96.06 98 LEU A C 1
ATOM 722 O O . LEU A 1 98 ? 13.734 -13.891 2.113 1 96.06 98 LEU A O 1
ATOM 726 N N . GLU A 1 99 ? 12.711 -12.25 1.112 1 96.19 99 GLU A N 1
ATOM 727 C CA . GLU A 1 99 ? 11.445 -12.953 0.91 1 96.19 99 GLU A CA 1
ATOM 728 C C . GLU A 1 99 ? 10.906 -12.719 -0.499 1 96.19 99 GLU A C 1
ATOM 730 O O . GLU A 1 99 ? 11.016 -11.617 -1.035 1 96.19 99 GLU A O 1
ATOM 735 N N . ARG A 1 100 ? 10.281 -13.695 -1.061 1 95.44 100 ARG A N 1
ATOM 736 C CA . ARG A 1 100 ? 9.789 -13.594 -2.43 1 95.44 100 ARG A CA 1
ATOM 737 C C . ARG A 1 100 ? 8.414 -12.938 -2.465 1 95.44 100 ARG A C 1
ATOM 739 O O . ARG A 1 100 ? 7.582 -13.172 -1.585 1 95.44 100 ARG A O 1
ATOM 746 N N . ARG A 1 101 ? 8.227 -12.102 -3.461 1 95.12 101 ARG A N 1
ATOM 747 C CA . ARG A 1 101 ? 6.953 -11.484 -3.809 1 95.12 101 ARG A CA 1
ATOM 748 C C . ARG A 1 101 ? 6.914 -11.102 -5.285 1 95.12 101 ARG A C 1
ATOM 750 O O . ARG A 1 101 ? 7.953 -10.852 -5.895 1 95.12 101 ARG A O 1
ATOM 757 N N . LYS A 1 102 ? 5.789 -11.148 -5.887 1 94.81 102 LYS A N 1
ATOM 758 C CA . LYS A 1 102 ? 5.586 -10.445 -7.152 1 94.81 102 LYS A CA 1
ATOM 759 C C . LYS A 1 102 ? 5.441 -8.938 -6.93 1 94.81 102 LYS A C 1
ATOM 761 O O . LYS A 1 102 ? 4.363 -8.461 -6.574 1 94.81 102 LYS A O 1
ATOM 766 N N . VAL A 1 103 ? 6.555 -8.211 -7.219 1 93.06 103 VAL A N 1
ATOM 767 C CA . VAL A 1 103 ? 6.652 -6.816 -6.789 1 93.06 103 VAL A CA 1
ATOM 768 C C . VAL A 1 103 ? 6.203 -5.895 -7.922 1 93.06 103 VAL A C 1
ATOM 770 O O . VAL A 1 103 ? 6.559 -6.109 -9.086 1 93.06 103 VAL A O 1
ATOM 773 N N . ALA A 1 104 ? 5.398 -4.926 -7.461 1 91.31 104 ALA A N 1
ATOM 774 C CA . ALA A 1 104 ? 5.039 -3.881 -8.422 1 91.31 104 ALA A CA 1
ATOM 775 C C . ALA A 1 104 ? 6.211 -2.932 -8.656 1 91.31 104 ALA A C 1
ATOM 777 O O . ALA A 1 104 ? 6.598 -2.174 -7.766 1 91.31 104 ALA A O 1
ATOM 778 N N . ARG A 1 105 ? 7.117 -3.236 -9.531 1 73.38 105 ARG A N 1
ATOM 779 C CA . ARG A 1 105 ? 8.281 -2.389 -9.742 1 73.38 105 ARG A CA 1
ATOM 780 C C . ARG A 1 105 ? 7.957 -1.232 -10.68 1 73.38 105 ARG A C 1
ATOM 782 O O . ARG A 1 105 ? 7.312 -1.428 -11.711 1 73.38 105 ARG A O 1
ATOM 789 N N . PRO A 1 106 ? 8.086 0.028 -10 1 53.62 106 PRO A N 1
ATOM 790 C CA . PRO A 1 106 ? 8.031 1.069 -11.031 1 53.62 106 PRO A CA 1
ATOM 791 C C . PRO A 1 106 ? 9.156 0.942 -12.055 1 53.62 106 PRO A C 1
ATOM 793 O O . PRO A 1 106 ? 10.188 0.33 -11.773 1 53.62 106 PRO A O 1
ATOM 796 N N . PRO A 1 107 ? 9.023 1.254 -13.258 1 44.75 107 PRO A N 1
ATOM 797 C CA . PRO A 1 107 ? 10.086 1.427 -14.25 1 44.75 107 PRO A CA 1
ATOM 798 C C . PRO A 1 107 ? 11.289 2.193 -13.695 1 44.75 107 PRO A C 1
ATOM 800 O O . PRO A 1 107 ? 11.117 3.207 -13.016 1 44.75 107 PRO A O 1
ATOM 803 N N . GLY A 1 108 ? 12.648 1.474 -13.633 1 43.69 108 GLY A N 1
ATOM 804 C CA . GLY A 1 108 ? 13.891 2.172 -13.336 1 43.69 108 GLY A CA 1
ATOM 805 C C . GLY A 1 108 ? 14.625 1.606 -12.133 1 43.69 108 GLY A C 1
ATOM 806 O O . GLY A 1 108 ? 15.68 2.109 -11.75 1 43.69 108 GLY A O 1
ATOM 807 N N . VAL A 1 109 ? 13.82 0.986 -11.273 1 39.91 109 VAL A N 1
ATOM 808 C CA . VAL A 1 109 ? 14.719 0.28 -10.375 1 39.91 109 VAL A CA 1
ATOM 809 C C . VAL A 1 109 ? 14.922 -1.152 -10.859 1 39.91 109 VAL A C 1
ATOM 811 O O . VAL A 1 109 ? 13.977 -1.806 -11.305 1 39.91 109 VAL A O 1
ATOM 814 N N . MET B 1 1 ? -6.84 21.312 10.938 1 81 1 MET B N 1
ATOM 815 C CA . MET B 1 1 ? -6.352 20.828 9.641 1 81 1 MET B CA 1
ATOM 816 C C . MET B 1 1 ? -6.062 19.344 9.688 1 81 1 MET B C 1
ATOM 818 O O . MET B 1 1 ? -5.234 18.891 10.477 1 81 1 MET B O 1
ATOM 822 N N . LEU B 1 2 ? -6.926 18.375 9.125 1 90.38 2 LEU B N 1
ATOM 823 C CA . LEU B 1 2 ? -6.781 16.938 9.266 1 90.38 2 LEU B CA 1
ATOM 824 C C . LEU B 1 2 ? -6.891 16.234 7.914 1 90.38 2 LEU B C 1
ATOM 826 O O . LEU B 1 2 ? -7.316 16.844 6.934 1 90.38 2 LEU B O 1
ATOM 830 N N . ALA B 1 3 ? -6.352 15.148 7.82 1 96.06 3 ALA B N 1
ATOM 831 C CA . ALA B 1 3 ? -6.5 14.273 6.66 1 96.06 3 ALA B CA 1
ATOM 832 C C . ALA B 1 3 ? -7.582 13.227 6.898 1 96.06 3 ALA B C 1
ATOM 834 O O . ALA B 1 3 ? -7.535 12.492 7.891 1 96.06 3 ALA B O 1
ATOM 835 N N . GLU B 1 4 ? -8.531 13.18 5.98 1 96.75 4 GLU B N 1
ATOM 836 C CA . GLU B 1 4 ? -9.547 12.133 6.07 1 96.75 4 GLU B CA 1
ATOM 837 C C . GLU B 1 4 ? -9.086 10.867 5.359 1 96.75 4 GLU B C 1
ATOM 839 O O . GLU B 1 4 ? -8.469 10.93 4.297 1 96.75 4 GLU B O 1
ATOM 844 N N . VAL B 1 5 ? -9.43 9.75 6 1 97.25 5 VAL B N 1
ATOM 845 C CA . VAL B 1 5 ? -9.016 8.484 5.41 1 97.25 5 VAL B CA 1
ATOM 846 C C . VAL B 1 5 ? -10.156 7.473 5.5 1 97.25 5 VAL B C 1
ATOM 848 O O . VAL B 1 5 ? -11.008 7.566 6.387 1 97.25 5 VAL B O 1
ATOM 851 N N . ALA B 1 6 ? -10.258 6.609 4.512 1 97.62 6 ALA B N 1
ATOM 852 C CA . ALA B 1 6 ? -11.109 5.422 4.605 1 97.62 6 ALA B CA 1
ATOM 853 C C . ALA B 1 6 ? -10.352 4.254 5.23 1 97.62 6 ALA B C 1
ATOM 855 O O . ALA B 1 6 ? -9.375 3.764 4.656 1 97.62 6 ALA B O 1
ATOM 856 N N . VAL B 1 7 ? -10.797 3.854 6.363 1 97.62 7 VAL B N 1
ATOM 857 C CA . VAL B 1 7 ? -10.18 2.709 7.023 1 97.62 7 VAL B CA 1
ATOM 858 C C . VAL B 1 7 ? -10.734 1.413 6.441 1 97.62 7 VAL B C 1
ATOM 860 O O . VAL B 1 7 ? -11.938 1.156 6.523 1 97.62 7 VAL B O 1
ATOM 863 N N . LEU B 1 8 ? -9.844 0.634 5.883 1 97.19 8 LEU B N 1
ATOM 864 C CA . LEU B 1 8 ? -10.297 -0.526 5.121 1 97.19 8 LEU B CA 1
ATOM 865 C C . LEU B 1 8 ? -9.953 -1.821 5.852 1 97.19 8 LEU B C 1
ATOM 867 O O . LEU B 1 8 ? -10.539 -2.869 5.57 1 97.19 8 LEU B O 1
ATOM 871 N N . ALA B 1 9 ? -8.953 -1.848 6.758 1 96.44 9 ALA B N 1
ATOM 872 C CA . ALA B 1 9 ? -8.516 -3.008 7.527 1 96.44 9 ALA B CA 1
ATOM 873 C C . ALA B 1 9 ? -7.969 -2.588 8.891 1 96.44 9 ALA B C 1
ATOM 875 O O . ALA B 1 9 ? -7.371 -1.516 9.023 1 96.44 9 ALA B O 1
ATOM 876 N N . VAL B 1 10 ? -8.211 -3.416 9.891 1 95.06 10 VAL B N 1
ATOM 877 C CA . VAL B 1 10 ? -7.672 -3.201 11.227 1 95.06 10 VAL B CA 1
ATOM 878 C C . VAL B 1 10 ? -6.988 -4.473 11.719 1 95.06 10 VAL B C 1
ATOM 880 O O . VAL B 1 10 ? -7.582 -5.555 11.703 1 95.06 10 VAL B O 1
ATOM 883 N N . ASP B 1 11 ? -5.664 -4.312 12.062 1 91.38 11 ASP B N 1
ATOM 884 C CA . ASP B 1 11 ? -4.887 -5.426 12.602 1 91.38 11 ASP B CA 1
ATOM 885 C C . ASP B 1 11 ? -4.867 -6.602 11.625 1 91.38 11 ASP B C 1
ATOM 887 O O . ASP B 1 11 ? -5.074 -7.75 12.023 1 91.38 11 ASP B O 1
ATOM 891 N N . GLY B 1 12 ? -4.789 -6.215 10.352 1 89.94 12 GLY B N 1
ATOM 892 C CA . GLY B 1 12 ? -4.621 -7.246 9.336 1 89.94 12 GLY B CA 1
ATOM 893 C C . GLY B 1 12 ? -5.93 -7.871 8.898 1 89.94 12 GLY B C 1
ATOM 894 O O . GLY B 1 12 ? -5.938 -8.82 8.109 1 89.94 12 GLY B O 1
ATOM 895 N N . HIS B 1 13 ? -7.023 -7.332 9.406 1 94.62 13 HIS B N 1
ATOM 896 C CA . HIS B 1 13 ? -8.336 -7.859 9.039 1 94.62 13 HIS B CA 1
ATOM 897 C C . HIS B 1 13 ? -9.133 -6.836 8.234 1 94.62 13 HIS B C 1
ATOM 899 O O . HIS B 1 13 ? -9.352 -5.715 8.695 1 94.62 13 HIS B O 1
ATOM 905 N N . VAL B 1 14 ? -9.602 -7.312 7.121 1 96.19 14 VAL B N 1
ATOM 906 C CA . VAL B 1 14 ? -10.422 -6.457 6.266 1 96.19 14 VAL B CA 1
ATOM 907 C C . VAL B 1 14 ? -11.773 -6.199 6.93 1 96.19 14 VAL B C 1
ATOM 909 O O . VAL B 1 14 ? -12.391 -7.117 7.465 1 96.19 14 VAL B O 1
ATOM 912 N N . LEU B 1 15 ? -12.195 -4.938 6.902 1 95.81 15 LEU B N 1
ATOM 913 C CA . LEU B 1 15 ? -13.484 -4.559 7.473 1 95.81 15 LEU B CA 1
ATOM 914 C C . LEU B 1 15 ? -14.617 -4.863 6.496 1 95.81 15 LEU B C 1
ATOM 916 O O . LEU B 1 15 ? -14.414 -4.863 5.281 1 95.81 15 LEU B O 1
ATOM 920 N N . PRO B 1 16 ? -15.805 -5.168 7.031 1 95.62 16 PRO B N 1
ATOM 921 C CA . PRO B 1 16 ? -16.938 -5.461 6.141 1 95.62 16 PRO B CA 1
ATOM 922 C C . PRO B 1 16 ? -17.297 -4.273 5.246 1 95.62 16 PRO B C 1
ATOM 924 O O . PRO B 1 16 ? -17.875 -4.461 4.172 1 95.62 16 PRO B O 1
ATOM 927 N N . GLU B 1 17 ? -17.078 -3.064 5.715 1 95.81 17 GLU B N 1
ATOM 928 C CA . GLU B 1 17 ? -17.219 -1.817 4.969 1 95.81 17 GLU B CA 1
ATOM 929 C C . GLU B 1 17 ? -16.219 -0.77 5.445 1 95.81 17 GLU B C 1
ATOM 931 O O . GLU B 1 17 ? -15.734 -0.834 6.582 1 95.81 17 GLU B O 1
ATOM 936 N N . PRO B 1 18 ? -15.891 0.179 4.574 1 96.56 18 PRO B N 1
ATOM 937 C CA . PRO B 1 18 ? -14.969 1.229 5.012 1 96.56 18 PRO B CA 1
ATOM 938 C C . PRO B 1 18 ? -15.508 2.045 6.18 1 96.56 18 PRO B C 1
ATOM 940 O O . PRO B 1 18 ? -16.719 2.311 6.246 1 96.56 18 PRO B O 1
ATOM 943 N N . TYR B 1 19 ? -14.594 2.398 7.078 1 96.19 19 TYR B N 1
ATOM 944 C CA . TYR B 1 19 ? -14.922 3.283 8.188 1 96.19 19 TYR B CA 1
ATOM 945 C C . TYR B 1 19 ? -14.25 4.641 8.031 1 96.19 19 TYR B C 1
ATOM 947 O O . TYR B 1 19 ? -13.188 4.742 7.406 1 96.19 19 TYR B O 1
ATOM 955 N N . LYS B 1 20 ? -14.867 5.613 8.555 1 96.69 20 LYS B N 1
ATOM 956 C CA . LYS B 1 20 ? -14.289 6.949 8.508 1 96.69 20 LYS B CA 1
ATOM 957 C C . LYS B 1 20 ? -13.117 7.078 9.477 1 96.69 20 LYS B C 1
ATOM 959 O O . LYS B 1 20 ? -13.211 6.664 10.633 1 96.69 20 LYS B O 1
ATOM 964 N N . GLY B 1 21 ? -11.984 7.57 8.984 1 97.62 21 GLY B N 1
ATOM 965 C CA . GLY B 1 21 ? -10.82 7.875 9.812 1 97.62 21 GLY B CA 1
ATOM 966 C C . GLY B 1 21 ? -10.273 9.266 9.57 1 97.62 21 GLY B C 1
ATOM 967 O O . GLY B 1 21 ? -10.602 9.914 8.57 1 97.62 21 GLY B O 1
ATOM 968 N N . ALA B 1 22 ? -9.547 9.703 10.547 1 96.88 22 ALA B N 1
ATOM 969 C CA . ALA B 1 22 ? -8.914 11.016 10.414 1 96.88 22 ALA B CA 1
ATOM 970 C C . ALA B 1 22 ? -7.535 11.023 11.07 1 96.88 22 ALA B C 1
ATOM 972 O O . ALA B 1 22 ? -7.316 10.352 12.078 1 96.88 22 ALA B O 1
ATOM 973 N N . ILE B 1 23 ? -6.676 11.789 10.438 1 96.5 23 ILE B N 1
ATOM 974 C CA . ILE B 1 23 ? -5.359 12.07 11.008 1 96.5 23 ILE B CA 1
ATOM 975 C C . ILE B 1 23 ? -5.207 13.57 11.234 1 96.5 23 ILE B C 1
ATOM 977 O O . ILE B 1 23 ? -5.215 14.352 10.273 1 96.5 23 ILE B O 1
ATOM 981 N N . ARG B 1 24 ? -5.047 13.93 12.453 1 93.12 24 ARG B N 1
ATOM 982 C CA . ARG B 1 24 ? -4.832 15.336 12.766 1 93.12 24 ARG B CA 1
ATOM 983 C C . ARG B 1 24 ? -3.377 15.734 12.547 1 93.12 24 ARG B C 1
ATOM 985 O O . ARG B 1 24 ? -2.479 14.898 12.664 1 93.12 24 ARG B O 1
ATOM 992 N N . ALA B 1 25 ? -3.193 17 12.305 1 92.31 25 ALA B N 1
ATOM 993 C CA . ALA B 1 25 ? -1.845 17.5 12.086 1 92.31 25 ALA B CA 1
ATOM 994 C C . ALA B 1 25 ? -0.918 17.125 13.234 1 92.31 25 ALA B C 1
ATOM 996 O O . ALA B 1 25 ? 0.224 16.719 13.016 1 92.31 25 ALA B O 1
ATOM 997 N N . GLN B 1 26 ? -1.353 17.188 14.43 1 89.94 26 GLN B N 1
ATOM 998 C CA . GLN B 1 26 ? -0.529 16.938 15.609 1 89.94 26 GLN B CA 1
ATOM 999 C C . GLN B 1 26 ? -0.214 15.453 15.758 1 89.94 26 GLN B C 1
ATOM 1001 O O . GLN B 1 26 ? 0.653 15.07 16.547 1 89.94 26 GLN B O 1
ATOM 1006 N N . ASP B 1 27 ? -0.96 14.609 15.07 1 93.25 27 ASP B N 1
ATOM 1007 C CA . ASP B 1 27 ? -0.779 13.164 15.195 1 93.25 27 ASP B CA 1
ATOM 1008 C C . ASP B 1 27 ? -0.018 12.602 13.992 1 93.25 27 ASP B C 1
ATOM 1010 O O . ASP B 1 27 ? 0.275 11.406 13.945 1 93.25 27 ASP B O 1
ATOM 1014 N N . ALA B 1 28 ? 0.253 13.43 13.031 1 93.88 28 ALA B N 1
ATOM 1015 C CA . ALA B 1 28 ?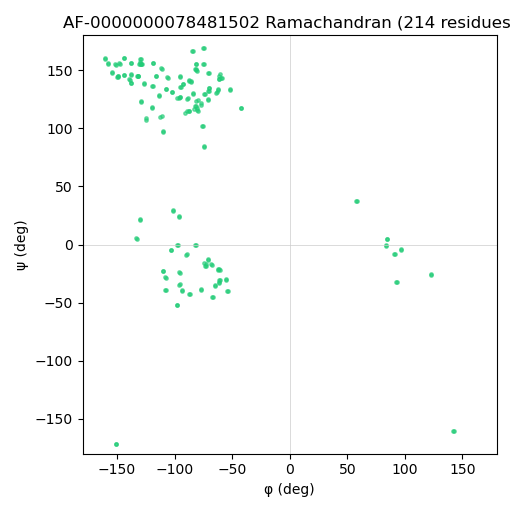 0.896 12.984 11.797 1 93.88 28 ALA B CA 1
ATOM 1016 C C . ALA B 1 28 ? 2.389 12.758 12.008 1 93.88 28 ALA B C 1
ATOM 1018 O O . ALA B 1 28 ? 2.957 11.789 11.484 1 93.88 28 ALA B O 1
ATOM 1019 N N . ARG B 1 29 ? 2.965 13.641 12.805 1 90.25 29 ARG B N 1
ATOM 1020 C CA . ARG B 1 29 ? 4.398 13.562 13.062 1 90.25 29 ARG B CA 1
ATOM 1021 C C . ARG B 1 29 ? 4.707 13.82 14.531 1 90.25 29 ARG B C 1
ATOM 1023 O O . ARG B 1 29 ? 3.922 14.461 15.234 1 90.25 29 ARG B O 1
ATOM 1030 N N . GLU B 1 30 ? 5.883 13.281 14.906 1 80.31 30 GLU B N 1
ATOM 1031 C CA . GLU B 1 30 ? 6.297 13.484 16.297 1 80.31 30 GLU B CA 1
ATOM 1032 C C . GLU B 1 30 ? 6.605 14.953 16.562 1 80.31 30 GLU B C 1
ATOM 1034 O O . GLU B 1 30 ? 6.234 15.477 17.625 1 80.31 30 GLU B O 1
ATOM 1039 N N . THR B 1 31 ? 7.363 15.508 15.578 1 75.25 31 THR B N 1
ATOM 1040 C CA . THR B 1 31 ? 7.715 16.906 15.773 1 75.25 31 THR B CA 1
ATOM 1041 C C . THR B 1 31 ? 6.973 17.797 14.781 1 75.25 31 THR B C 1
ATOM 1043 O O . THR B 1 31 ? 7.137 17.656 13.562 1 75.25 31 THR B O 1
ATOM 1046 N N . VAL B 1 32 ? 5.863 18.344 15.273 1 66.5 32 VAL B N 1
ATOM 1047 C CA . VAL B 1 32 ? 5.125 19.25 14.398 1 66.5 32 VAL B CA 1
ATOM 1048 C C . VAL B 1 32 ? 5.633 20.672 14.578 1 66.5 32 VAL B C 1
ATOM 1050 O O . VAL B 1 32 ? 5.695 21.172 15.703 1 66.5 32 VAL B O 1
ATOM 1053 N N . THR B 1 33 ? 6.191 21.047 13.453 1 66.44 33 THR B N 1
ATOM 1054 C CA . THR B 1 33 ? 6.613 22.453 13.5 1 66.44 33 THR B CA 1
ATOM 1055 C C . THR B 1 33 ? 5.453 23.375 13.148 1 66.44 33 THR B C 1
ATOM 1057 O O . THR B 1 33 ? 4.414 22.922 12.664 1 66.44 33 THR B O 1
ATOM 1060 N N . GLU B 1 34 ? 5.641 24.641 13.422 1 65.44 34 GLU B N 1
ATOM 1061 C CA . GLU B 1 34 ? 4.648 25.672 13.148 1 65.44 34 GLU B CA 1
ATOM 1062 C C . GLU B 1 34 ? 4.238 25.656 11.68 1 65.44 34 GLU B C 1
ATOM 1064 O O . GLU B 1 34 ? 3.105 26.016 11.344 1 65.44 34 GLU B O 1
ATOM 1069 N N . ASN B 1 35 ? 5.059 25.297 10.828 1 66.81 35 ASN B N 1
ATOM 1070 C CA . ASN B 1 35 ? 4.77 25.344 9.398 1 66.81 35 ASN B CA 1
ATOM 1071 C C . ASN B 1 35 ? 4.406 23.969 8.859 1 66.81 35 ASN B C 1
ATOM 1073 O O . ASN B 1 35 ? 4.473 23.719 7.652 1 66.81 35 ASN B O 1
ATOM 1077 N N . PHE B 1 36 ? 3.832 23.297 9.898 1 77.44 36 PHE B N 1
ATOM 1078 C CA . PHE B 1 36 ? 3.492 21.938 9.484 1 77.44 36 PHE B CA 1
ATOM 1079 C C . PHE B 1 36 ? 2.229 21.938 8.641 1 77.44 36 PHE B C 1
ATOM 1081 O O . PHE B 1 36 ? 1.209 22.5 9.023 1 77.44 36 PHE B O 1
ATOM 1088 N N . ASP B 1 37 ? 2.295 21.422 7.383 1 87.19 37 ASP B N 1
ATOM 1089 C CA . ASP B 1 37 ? 1.159 21.281 6.48 1 87.19 37 ASP B CA 1
ATOM 1090 C C . ASP B 1 37 ? 0.829 19.812 6.242 1 87.19 37 ASP B C 1
ATOM 1092 O O . ASP B 1 37 ? 1.575 19.109 5.559 1 87.19 37 ASP B O 1
ATOM 1096 N N . ILE B 1 38 ? -0.285 19.406 6.781 1 91.31 38 ILE B N 1
ATOM 1097 C CA . ILE B 1 38 ? -0.708 18.016 6.688 1 91.31 38 ILE B CA 1
ATOM 1098 C C . ILE B 1 38 ? -0.928 17.641 5.223 1 91.31 38 ILE B C 1
ATOM 1100 O O . ILE B 1 38 ? -0.818 16.469 4.852 1 91.31 38 ILE B O 1
ATOM 1104 N N . ALA B 1 39 ? -1.136 18.688 4.41 1 91.5 39 ALA B N 1
ATOM 1105 C CA . ALA B 1 39 ? -1.366 18.453 2.986 1 91.5 39 ALA B CA 1
ATOM 1106 C C . ALA B 1 39 ? -0.105 17.922 2.305 1 91.5 39 ALA B C 1
ATOM 1108 O O . ALA B 1 39 ? -0.175 17.344 1.225 1 91.5 39 ALA B O 1
ATOM 1109 N N . GLU B 1 40 ? 1.011 18.094 2.928 1 92.88 40 GLU B N 1
ATOM 1110 C CA . GLU B 1 40 ? 2.277 17.609 2.383 1 92.88 40 GLU B CA 1
ATOM 1111 C C . GLU B 1 40 ? 2.566 16.188 2.836 1 92.88 40 GLU B C 1
ATOM 1113 O O . GLU B 1 40 ? 3.467 15.531 2.309 1 92.88 40 GLU B O 1
ATOM 1118 N N . CYS B 1 41 ? 1.757 15.703 3.742 1 94.44 41 CYS B N 1
ATOM 1119 C CA . CYS B 1 41 ? 2.033 14.406 4.355 1 94.44 41 CYS B CA 1
ATOM 1120 C C . CYS B 1 41 ? 1.26 13.297 3.654 1 94.44 41 CYS B C 1
ATOM 1122 O O . CYS B 1 41 ? 1.729 12.164 3.578 1 94.44 41 CYS B O 1
ATOM 1124 N N . PHE B 1 42 ? 0.055 13.672 3.225 1 96.88 42 PHE B N 1
ATOM 1125 C CA . PHE B 1 42 ? -0.861 12.695 2.65 1 96.88 42 PHE B CA 1
ATOM 1126 C C . PHE B 1 42 ? -1.576 13.273 1.435 1 96.88 42 PHE B C 1
ATOM 1128 O O . PHE B 1 42 ? -1.945 14.453 1.425 1 96.88 42 PHE B O 1
ATOM 1135 N N . GLN B 1 43 ? -1.767 12.445 0.445 1 95.75 43 GLN B N 1
ATOM 1136 C CA . GLN B 1 43 ? -2.525 12.797 -0.749 1 95.75 43 GLN B CA 1
ATOM 1137 C C . GLN B 1 43 ? -3.598 11.75 -1.049 1 95.75 43 GLN B C 1
ATOM 1139 O O . GLN B 1 43 ? -3.496 10.609 -0.607 1 95.75 43 GLN B O 1
ATOM 1144 N N . PRO B 1 44 ? -4.594 12.156 -1.717 1 93.75 44 PRO B N 1
ATOM 1145 C CA . PRO B 1 44 ? -5.613 11.18 -2.105 1 93.75 44 PRO B CA 1
ATOM 1146 C C . PRO B 1 44 ? -5.023 9.953 -2.801 1 93.75 44 PRO B C 1
ATOM 1148 O O . PRO B 1 44 ? -4.102 10.086 -3.609 1 93.75 44 PRO B O 1
ATOM 1151 N N . LEU B 1 45 ? -5.453 8.75 -2.381 1 92.56 45 LEU B N 1
ATOM 1152 C CA . LEU B 1 45 ? -5.125 7.469 -2.988 1 92.56 45 LEU B CA 1
ATOM 1153 C C . LEU B 1 45 ? -3.879 6.867 -2.346 1 92.56 45 LEU B C 1
ATOM 1155 O O . LEU B 1 45 ? -3.5 5.734 -2.656 1 92.56 45 LEU B O 1
ATOM 1159 N N . ASP B 1 46 ? -3.236 7.656 -1.513 1 95.62 46 ASP B N 1
ATOM 1160 C CA . ASP B 1 46 ? -2.145 7.059 -0.753 1 95.62 46 ASP B CA 1
ATOM 1161 C C . ASP B 1 46 ? -2.645 5.895 0.101 1 95.62 46 ASP B C 1
ATOM 1163 O O . ASP B 1 46 ? -3.746 5.949 0.649 1 95.62 46 ASP B O 1
ATOM 1167 N N . VAL B 1 47 ? -1.834 4.883 0.206 1 94.94 47 VAL B N 1
ATOM 1168 C CA . VAL B 1 47 ? -2.072 3.82 1.178 1 94.94 47 VAL B CA 1
ATOM 1169 C C . VAL B 1 47 ? -1.271 4.094 2.449 1 94.94 47 VAL B C 1
ATOM 1171 O O . VAL B 1 47 ? -0.05 4.258 2.398 1 94.94 47 VAL B O 1
ATOM 1174 N N . VAL B 1 48 ? -2.014 4.078 3.557 1 96.62 48 VAL B N 1
ATOM 1175 C CA . VAL B 1 48 ? -1.389 4.551 4.785 1 96.62 48 VAL B CA 1
ATOM 1176 C C . VAL B 1 48 ? -1.529 3.498 5.879 1 96.62 48 VAL B C 1
ATOM 1178 O O . VAL B 1 48 ? -2.584 2.873 6.016 1 96.62 48 VAL B O 1
ATOM 1181 N N . ARG B 1 49 ? -0.475 3.309 6.629 1 95.75 49 ARG B N 1
ATOM 1182 C CA . ARG B 1 49 ? -0.507 2.568 7.887 1 95.75 49 ARG B CA 1
ATOM 1183 C C . ARG B 1 49 ? -0.5 3.518 9.078 1 95.75 49 ARG B C 1
ATOM 1185 O O . ARG B 1 49 ? 0.283 4.469 9.117 1 95.75 49 ARG B O 1
ATOM 1192 N N . ALA B 1 50 ? -1.401 3.26 9.953 1 96.94 50 ALA B N 1
ATOM 1193 C CA . ALA B 1 50 ? -1.528 4.148 11.102 1 96.94 50 ALA B CA 1
ATOM 1194 C C . ALA B 1 50 ? -1.9 3.363 12.359 1 96.94 50 ALA B C 1
ATOM 1196 O O . ALA B 1 50 ? -2.324 2.207 12.273 1 96.94 50 ALA B O 1
ATOM 1197 N N . GLU B 1 51 ? -1.65 3.984 13.438 1 96.75 51 GLU B N 1
ATOM 1198 C CA . GLU B 1 51 ? -2.135 3.434 14.695 1 96.75 51 GLU B CA 1
ATOM 1199 C C . GLU B 1 51 ? -3.471 4.055 15.094 1 96.75 51 GLU B C 1
ATOM 1201 O O . GLU B 1 51 ? -3.701 5.246 14.867 1 96.75 51 GLU B O 1
ATOM 1206 N N . VAL B 1 52 ? -4.328 3.238 15.711 1 96.75 52 VAL B N 1
ATOM 1207 C CA . VAL B 1 52 ? -5.594 3.754 16.219 1 96.75 52 VAL B CA 1
ATOM 1208 C C . VAL B 1 52 ? -5.355 4.445 17.562 1 96.75 52 VAL B C 1
ATOM 1210 O O . VAL B 1 52 ? -4.902 3.816 18.531 1 96.75 52 VAL B O 1
ATOM 1213 N N . LEU B 1 53 ? -5.609 5.723 17.547 1 96.31 53 LEU B N 1
ATOM 1214 C CA . LEU B 1 53 ? -5.453 6.48 18.781 1 96.31 53 LEU B CA 1
ATOM 1215 C C . LEU B 1 53 ? -6.73 6.438 19.609 1 96.31 53 LEU B C 1
ATOM 1217 O O . LEU B 1 53 ? -6.68 6.301 20.828 1 96.31 53 LEU B O 1
ATOM 1221 N N . SER B 1 54 ? -7.883 6.594 18.922 1 95 54 SER B N 1
ATOM 1222 C CA . SER B 1 54 ? -9.172 6.539 19.609 1 95 54 SER B CA 1
ATOM 1223 C C . SER B 1 54 ? -10.305 6.25 18.625 1 95 54 SER B C 1
ATOM 1225 O O . SER B 1 54 ? -10.109 6.309 17.406 1 95 54 SER B O 1
ATOM 1227 N N . VAL B 1 55 ? -11.391 5.762 19.266 1 90.88 55 VAL B N 1
ATOM 1228 C CA . VAL B 1 55 ? -12.617 5.551 18.516 1 90.88 55 VAL B CA 1
ATOM 1229 C C . VAL B 1 55 ? -13.773 6.305 19.172 1 90.88 55 VAL B C 1
ATOM 1231 O O . VAL B 1 55 ? -14.008 6.164 20.375 1 90.88 55 VAL B O 1
ATOM 1234 N N . ASP B 1 56 ? -14.281 7.457 18.578 1 81.38 56 ASP B N 1
ATOM 1235 C CA . ASP B 1 56 ? -15.352 8.211 19.234 1 81.38 56 ASP B CA 1
ATOM 1236 C C . ASP B 1 56 ? -16.719 7.82 18.672 1 81.38 56 ASP B C 1
ATOM 1238 O O . ASP B 1 56 ? -17.688 8.555 18.844 1 81.38 56 ASP B O 1
ATOM 1242 N N . GLY B 1 57 ? -16.984 6.707 18.125 1 79.25 57 GLY B N 1
ATOM 1243 C CA . GLY B 1 57 ? -18.25 6.199 17.641 1 79.25 57 GLY B CA 1
ATOM 1244 C C . GLY B 1 57 ? -18.469 6.48 16.156 1 79.25 57 GLY B C 1
ATOM 1245 O O . GLY B 1 57 ? -19.172 5.719 15.477 1 79.25 57 GLY B O 1
ATOM 1246 N N . ARG B 1 58 ? -17.953 7.605 15.648 1 86.75 58 ARG B N 1
ATOM 1247 C CA . ARG B 1 58 ? -18.266 7.957 14.266 1 86.75 58 ARG B CA 1
ATOM 1248 C C . ARG B 1 58 ? -17.047 7.75 13.367 1 86.75 58 ARG B C 1
ATOM 1250 O O . ARG B 1 58 ? -17.188 7.574 12.156 1 86.75 58 ARG B O 1
ATOM 1257 N N . GLN B 1 59 ? -15.891 7.918 14.07 1 93.38 59 GLN B N 1
ATOM 1258 C CA . GLN B 1 59 ? -14.703 7.828 13.227 1 93.38 59 GLN B CA 1
ATOM 1259 C C . GLN B 1 59 ? -13.5 7.324 14.023 1 93.38 59 GLN B C 1
ATOM 1261 O O . GLN B 1 59 ? -13.492 7.387 15.258 1 93.38 59 GLN B O 1
ATOM 1266 N N . TYR B 1 60 ? -12.555 6.746 13.406 1 96.31 60 TYR B N 1
ATOM 1267 C CA . TYR B 1 60 ? -11.258 6.426 13.977 1 96.31 60 TYR B CA 1
ATOM 1268 C C . TYR B 1 60 ? -10.336 7.641 13.961 1 96.31 60 TYR B C 1
ATOM 1270 O O . TYR B 1 60 ? -10.18 8.297 12.922 1 96.31 60 TYR B O 1
ATOM 1278 N N . LEU B 1 61 ? -9.844 8.008 15.062 1 96.62 61 LEU B N 1
ATOM 1279 C CA . LEU B 1 61 ? -8.727 8.938 15.086 1 96.62 61 LEU B CA 1
ATOM 1280 C C . LEU B 1 61 ? -7.395 8.188 15.023 1 96.62 61 LEU B C 1
ATOM 1282 O O . LEU B 1 61 ? -7.137 7.305 15.844 1 96.62 61 LEU B O 1
ATOM 1286 N N . LEU B 1 62 ? -6.598 8.594 14.023 1 97.31 62 LEU B N 1
ATOM 1287 C CA . LEU B 1 62 ? -5.41 7.812 13.711 1 97.31 62 LEU B CA 1
ATOM 1288 C C . LEU B 1 62 ? -4.145 8.641 13.898 1 97.31 62 LEU B C 1
ATOM 1290 O O . LEU B 1 62 ? -4.195 9.875 13.898 1 97.31 62 LEU B O 1
ATOM 1294 N N . GLY B 1 63 ? -3.061 7.926 14.117 1 96.62 63 GLY B N 1
ATOM 1295 C CA . GLY B 1 63 ? -1.757 8.547 14.281 1 96.62 63 GLY B CA 1
ATOM 1296 C C . GLY B 1 63 ? -0.676 7.891 13.438 1 96.62 63 GLY B C 1
ATOM 1297 O O . GLY B 1 63 ? -0.661 6.668 13.281 1 96.62 63 GLY B O 1
ATOM 1298 N N . THR B 1 64 ? 0.266 8.719 12.953 1 96.56 64 THR B N 1
ATOM 1299 C CA . THR B 1 64 ? 1.391 8.203 12.18 1 96.56 64 THR B CA 1
ATOM 1300 C C . THR B 1 64 ? 2.711 8.742 12.719 1 96.56 64 THR B C 1
ATOM 1302 O O . THR B 1 64 ? 3.719 8.758 12.008 1 96.56 64 THR B O 1
ATOM 1305 N N . ALA B 1 65 ? 2.773 9.164 13.891 1 93.06 65 ALA B N 1
ATOM 1306 C CA . ALA B 1 65 ? 3.949 9.82 14.453 1 93.06 65 ALA B CA 1
ATOM 1307 C C . ALA B 1 65 ? 5.133 8.867 14.523 1 93.06 65 ALA B C 1
ATOM 1309 O O . ALA B 1 65 ? 6.27 9.25 14.242 1 93.06 65 ALA B O 1
ATOM 1310 N N . ALA B 1 66 ? 4.934 7.672 14.773 1 90.44 66 ALA B N 1
ATOM 1311 C CA . ALA B 1 66 ? 6.02 6.699 14.906 1 90.44 66 ALA B CA 1
ATOM 1312 C C . ALA B 1 66 ? 6.598 6.332 13.547 1 90.44 66 ALA B C 1
ATOM 1314 O O . ALA B 1 66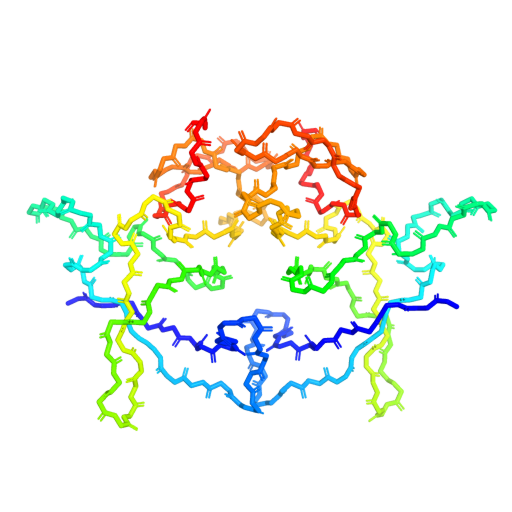 ? 5.93 6.484 12.523 1 90.44 66 ALA B O 1
ATOM 1315 N N . GLU B 1 67 ? 7.812 5.883 13.414 1 85.56 67 GLU B N 1
ATOM 1316 C CA . GLU B 1 67 ? 8.555 5.621 12.188 1 85.56 67 GLU B CA 1
ATOM 1317 C C . GLU B 1 67 ? 7.867 4.547 11.352 1 85.56 67 GLU B C 1
ATOM 1319 O O . GLU B 1 67 ? 7.914 4.59 10.117 1 85.56 67 GLU B O 1
ATOM 1324 N N . GLY B 1 68 ? 7.254 3.629 11.945 1 87.12 68 GLY B N 1
ATOM 1325 C CA . GLY B 1 68 ? 6.648 2.527 11.219 1 87.12 68 GLY B CA 1
ATOM 1326 C C . GLY B 1 68 ? 5.285 2.869 10.641 1 87.12 68 GLY B C 1
ATOM 1327 O O . GLY B 1 68 ? 4.688 2.062 9.93 1 87.12 68 GLY B O 1
ATOM 1328 N N . PHE B 1 69 ? 4.883 4.102 10.906 1 93.62 69 PHE B N 1
ATOM 1329 C CA . PHE B 1 69 ? 3.562 4.527 10.461 1 93.62 69 PHE B CA 1
ATOM 1330 C C . PHE B 1 69 ? 3.678 5.656 9.438 1 93.62 69 PHE B C 1
ATOM 1332 O O . PHE B 1 69 ? 4.598 6.473 9.516 1 93.62 69 PHE B O 1
ATOM 1339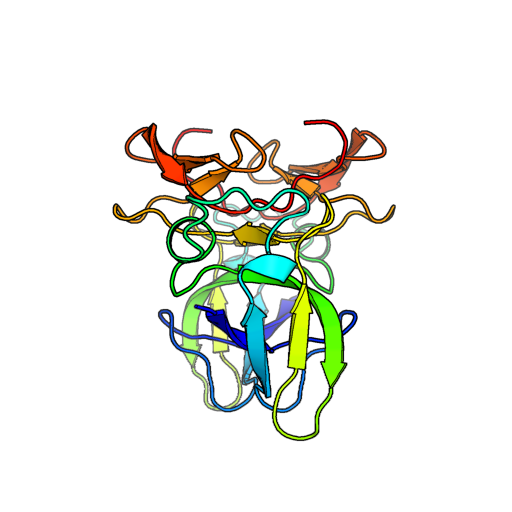 N N . GLY B 1 70 ? 2.754 5.637 8.477 1 95.5 70 GLY B N 1
ATOM 1340 C CA . GLY B 1 70 ? 2.754 6.609 7.391 1 95.5 70 GLY B CA 1
ATOM 1341 C C . GLY B 1 70 ? 2.35 6.016 6.055 1 95.5 70 GLY B C 1
ATOM 1342 O O . GLY B 1 70 ? 1.694 4.973 6.008 1 95.5 70 GLY B O 1
ATOM 1343 N N . VAL B 1 71 ? 2.729 6.73 4.984 1 95.62 71 VAL B N 1
ATOM 1344 C CA . VAL B 1 71 ? 2.424 6.309 3.619 1 95.62 71 VAL B CA 1
ATOM 1345 C C . VAL B 1 71 ? 3.271 5.098 3.25 1 95.62 71 VAL B C 1
ATOM 1347 O O . VAL B 1 71 ? 4.5 5.137 3.348 1 95.62 71 VAL B O 1
ATOM 1350 N N . LEU B 1 72 ? 2.57 4.062 2.84 1 91.69 72 LEU B N 1
ATOM 1351 C CA . LEU B 1 72 ? 3.234 2.828 2.434 1 91.69 72 LEU B CA 1
ATOM 1352 C C . LEU B 1 72 ? 3.482 2.812 0.929 1 91.69 72 LEU B C 1
ATOM 1354 O O . LEU B 1 72 ? 4.512 2.316 0.47 1 91.69 72 LEU B O 1
ATOM 1358 N N . CYS B 1 73 ? 2.484 3.324 0.224 1 90.06 73 CYS B N 1
ATOM 1359 C CA . CYS B 1 73 ? 2.551 3.371 -1.232 1 90.06 73 CYS B CA 1
ATOM 1360 C C . CYS B 1 73 ? 1.771 4.562 -1.776 1 90.06 73 CYS B C 1
ATOM 1362 O O . CYS B 1 73 ? 0.751 4.957 -1.204 1 90.06 73 CYS B O 1
ATOM 1364 N N . ALA B 1 74 ? 2.326 5.109 -2.842 1 93.12 74 ALA B N 1
ATOM 1365 C CA . ALA B 1 74 ? 1.723 6.301 -3.436 1 93.12 74 ALA B CA 1
ATOM 1366 C C . ALA B 1 74 ? 2.139 6.453 -4.898 1 93.12 74 ALA B C 1
ATOM 1368 O O . ALA B 1 74 ? 3.174 5.93 -5.312 1 93.12 74 ALA B O 1
ATOM 1369 N N . ASP B 1 75 ? 1.309 7.141 -5.594 1 91.06 75 ASP B N 1
ATOM 1370 C CA . ASP B 1 75 ? 1.636 7.5 -6.969 1 91.06 75 ASP B CA 1
ATOM 1371 C C . ASP B 1 75 ? 1.993 8.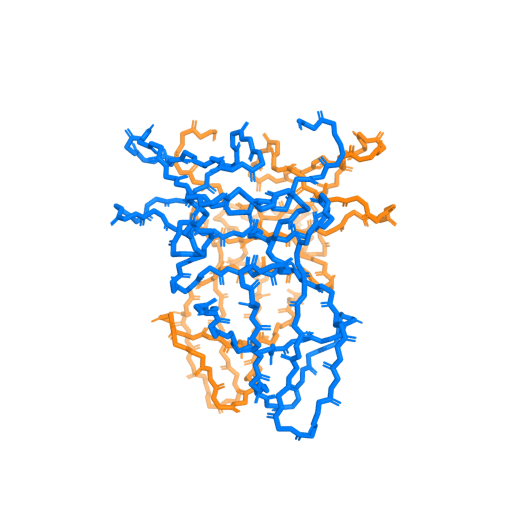984 -7.074 1 91.06 75 ASP B C 1
ATOM 1373 O O . ASP B 1 75 ? 1.388 9.82 -6.406 1 91.06 75 ASP B O 1
ATOM 1377 N N . SER B 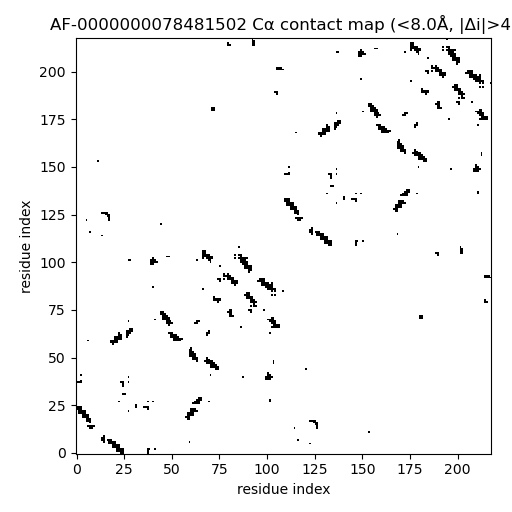1 76 ? 2.895 9.164 -7.914 1 93.31 76 SER B N 1
ATOM 1378 C CA . SER B 1 76 ? 3.275 10.555 -8.172 1 93.31 76 SER B CA 1
ATOM 1379 C C . SER B 1 76 ? 2.229 11.258 -9.023 1 93.31 76 SER B C 1
ATOM 1381 O O . SER B 1 76 ? 1.327 10.617 -9.57 1 93.31 76 SER B O 1
ATOM 1383 N N . LYS B 1 77 ? 2.473 12.602 -9.062 1 92.19 77 LYS B N 1
ATOM 1384 C CA . LYS B 1 77 ? 1.596 13.406 -9.906 1 92.19 77 LYS B CA 1
ATOM 1385 C C . LYS B 1 77 ? 1.696 12.977 -11.367 1 92.19 77 LYS B C 1
ATOM 1387 O O . LYS B 1 77 ? 0.747 13.148 -12.133 1 92.19 77 LYS B O 1
ATOM 1392 N N . ARG B 1 78 ? 2.762 12.32 -11.766 1 90.5 78 ARG B N 1
ATOM 1393 C CA . ARG B 1 78 ? 2.986 11.914 -13.148 1 90.5 78 ARG B CA 1
ATOM 1394 C C . ARG B 1 78 ? 2.58 10.453 -13.359 1 90.5 78 ARG B C 1
ATOM 1396 O O . ARG B 1 78 ? 2.793 9.898 -14.438 1 90.5 78 ARG B O 1
ATOM 1403 N N . GLY B 1 79 ? 2.131 9.82 -12.359 1 86.38 79 GLY B N 1
ATOM 1404 C CA . GLY B 1 79 ? 1.606 8.469 -12.508 1 86.38 79 GLY B CA 1
ATOM 1405 C C . GLY B 1 79 ? 2.623 7.395 -12.18 1 86.38 79 GLY B C 1
ATOM 1406 O O . GLY B 1 79 ? 2.316 6.203 -12.25 1 86.38 79 GLY B O 1
ATOM 1407 N N . GLY B 1 80 ? 3.84 7.812 -11.883 1 86.19 80 GLY B N 1
ATOM 1408 C CA . GLY B 1 80 ? 4.848 6.852 -11.469 1 86.19 80 GLY B CA 1
ATOM 1409 C C . GLY B 1 80 ? 4.758 6.48 -10 1 86.19 80 GLY B C 1
ATOM 1410 O O . GLY B 1 80 ? 4.234 7.254 -9.195 1 86.19 80 GLY B O 1
ATOM 1411 N N . ALA B 1 81 ? 5.188 5.258 -9.664 1 86.69 81 ALA B N 1
ATOM 1412 C CA . ALA B 1 81 ? 5.254 4.855 -8.266 1 86.69 81 ALA B CA 1
ATOM 1413 C C . ALA B 1 81 ? 6.23 5.734 -7.488 1 86.69 81 ALA B C 1
ATOM 1415 O O . ALA B 1 81 ? 7.328 6.023 -7.969 1 86.69 81 ALA B O 1
ATOM 1416 N N . LEU B 1 82 ? 5.777 6.172 -6.367 1 89.19 82 LEU B N 1
ATOM 1417 C CA . LEU B 1 82 ? 6.672 6.93 -5.5 1 89.19 82 LEU B CA 1
ATOM 1418 C C . LEU B 1 82 ? 7.52 5.996 -4.645 1 89.19 82 LEU B C 1
ATOM 1420 O O . LEU B 1 82 ? 6.988 5.094 -3.988 1 89.19 82 LEU B O 1
ATOM 1424 N N . GLN B 1 83 ? 8.797 6.242 -4.656 1 85.31 83 GLN B N 1
ATOM 1425 C CA . GLN B 1 83 ? 9.742 5.461 -3.865 1 85.31 83 GLN B CA 1
ATOM 1426 C C . GLN B 1 83 ? 10.258 6.266 -2.676 1 85.31 83 GLN B C 1
ATOM 1428 O O . GLN B 1 83 ? 10.625 7.434 -2.822 1 85.31 83 GLN B O 1
ATOM 1433 N N . PRO B 1 84 ? 10.273 5.637 -1.538 1 87.81 84 PRO B N 1
ATOM 1434 C CA . PRO B 1 84 ? 10.742 6.371 -0.363 1 87.81 84 PRO B CA 1
ATOM 1435 C C . PRO B 1 84 ? 12.211 6.785 -0.476 1 87.81 84 PRO B C 1
ATOM 1437 O O . PRO B 1 84 ? 13.055 5.988 -0.896 1 87.81 84 PRO B O 1
ATOM 1440 N N . VAL B 1 85 ? 12.508 8.016 -0.218 1 88.75 85 VAL B N 1
ATOM 1441 C CA . VAL B 1 85 ? 13.859 8.555 -0.159 1 88.75 85 VAL B CA 1
ATOM 1442 C C . VAL B 1 85 ? 14.234 8.844 1.292 1 88.75 85 VAL B C 1
ATOM 1444 O O . VAL B 1 85 ? 15.367 8.594 1.708 1 88.75 85 VAL B O 1
ATOM 1447 N N . SER B 1 86 ? 13.305 9.344 2.047 1 88.81 86 SER B N 1
ATOM 1448 C CA . SER B 1 86 ? 13.414 9.641 3.473 1 88.81 86 SER B CA 1
ATOM 1449 C C . SER B 1 86 ? 12.062 9.523 4.172 1 88.81 86 SER B C 1
ATOM 1451 O O . SER B 1 86 ? 11.094 9.039 3.584 1 88.81 86 SER B O 1
ATOM 1453 N N . SER B 1 87 ? 12.016 9.922 5.383 1 90.38 87 SER B N 1
ATOM 1454 C CA . SER B 1 87 ? 10.781 9.852 6.16 1 90.38 87 SER B CA 1
ATOM 1455 C C . SER B 1 87 ? 9.766 10.883 5.672 1 90.38 87 SER B C 1
ATOM 1457 O O . SER B 1 87 ? 8.586 10.812 6.027 1 90.38 87 SER B O 1
ATOM 1459 N N . SER B 1 88 ? 10.25 11.859 4.809 1 91.94 88 SER B N 1
ATOM 1460 C CA . SER B 1 88 ? 9.336 12.922 4.41 1 91.94 88 SER B CA 1
ATOM 1461 C C . SER B 1 88 ? 9.375 13.156 2.906 1 91.94 88 SER B C 1
ATOM 1463 O O . SER B 1 88 ? 8.75 14.086 2.398 1 91.94 88 SER B O 1
ATOM 1465 N N . LEU B 1 89 ? 10.133 12.305 2.246 1 92.5 89 LEU B N 1
ATOM 1466 C CA . LEU B 1 89 ? 10.312 12.516 0.815 1 92.5 89 LEU B CA 1
ATOM 1467 C C . LEU B 1 89 ? 10.227 11.195 0.054 1 92.5 89 LEU B C 1
ATOM 1469 O O . LEU B 1 89 ? 10.789 10.188 0.481 1 92.5 89 LEU B O 1
ATOM 1473 N N 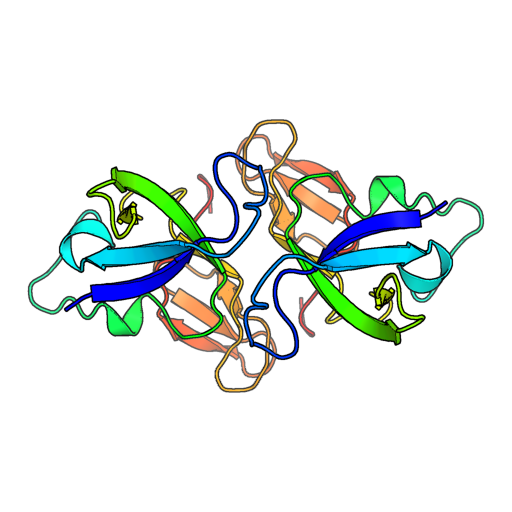. MET B 1 90 ? 9.594 11.266 -1.023 1 91.88 90 MET B N 1
ATOM 1474 C CA . MET B 1 90 ? 9.547 10.164 -1.98 1 91.88 90 MET B CA 1
ATOM 1475 C C . MET B 1 90 ? 9.891 10.648 -3.385 1 91.88 90 MET B C 1
ATOM 1477 O O . MET B 1 90 ? 9.711 11.828 -3.703 1 91.88 90 MET B O 1
ATOM 1481 N N . ARG B 1 91 ? 10.367 9.727 -4.184 1 91.5 91 ARG B N 1
ATOM 1482 C CA . ARG B 1 91 ? 10.797 10.062 -5.539 1 91.5 91 ARG B CA 1
ATOM 1483 C C . ARG B 1 91 ? 9.984 9.297 -6.574 1 91.5 91 ARG B C 1
ATOM 1485 O O . ARG B 1 91 ? 9.797 8.078 -6.445 1 91.5 91 ARG B O 1
ATOM 1492 N N . CYS B 1 92 ? 9.586 9.984 -7.598 1 92.81 92 CYS B N 1
ATOM 1493 C CA . CYS B 1 92 ? 8.836 9.367 -8.688 1 92.81 92 CYS B CA 1
ATOM 1494 C C . CYS B 1 92 ? 9.727 8.438 -9.508 1 92.81 92 CYS B C 1
ATOM 1496 O O . CYS B 1 92 ? 10.805 8.836 -9.953 1 92.81 92 CYS B O 1
ATOM 1498 N N . SER B 1 93 ? 9.32 7.297 -9.789 1 85.19 93 SER B N 1
ATOM 1499 C CA . SER B 1 93 ? 10.102 6.293 -10.508 1 85.19 93 SER B CA 1
ATOM 1500 C C . SER B 1 93 ? 10.211 6.633 -11.992 1 85.19 93 SER B C 1
ATOM 1502 O O . SER B 1 93 ? 11.086 6.117 -12.688 1 85.19 93 SER B O 1
ATOM 1504 N N . ILE B 1 94 ? 9.336 7.5 -12.484 1 86.19 94 ILE B N 1
ATOM 1505 C CA . ILE B 1 94 ? 9.32 7.828 -13.906 1 86.19 94 ILE B CA 1
ATOM 1506 C C . ILE B 1 94 ? 10.086 9.133 -14.141 1 86.19 94 ILE B C 1
ATOM 1508 O O . ILE B 1 94 ? 11.023 9.18 -14.938 1 86.19 94 ILE B O 1
ATOM 1512 N N . SER B 1 95 ? 9.766 10.164 -13.43 1 92.31 95 SER B N 1
ATOM 1513 C CA . SER B 1 95 ? 10.305 11.5 -13.688 1 92.31 95 SER B CA 1
ATOM 1514 C C . SER B 1 95 ? 11.5 11.789 -12.797 1 92.31 95 SER B C 1
ATOM 1516 O O . SER B 1 95 ? 12.266 12.719 -13.062 1 92.31 95 SER B O 1
ATOM 1518 N N . GLY B 1 96 ? 11.586 11.109 -11.656 1 93.12 96 GLY B N 1
ATOM 1519 C CA . GLY B 1 96 ? 12.648 11.383 -10.703 1 93.12 96 GLY B CA 1
ATOM 1520 C C . GLY B 1 96 ? 12.336 12.555 -9.789 1 93.12 96 GLY B C 1
ATOM 1521 O O . GLY B 1 96 ? 13.133 12.891 -8.906 1 93.12 96 GLY B O 1
ATOM 1522 N N . GLN B 1 97 ? 11.227 13.156 -9.977 1 95.94 97 GLN B N 1
ATOM 1523 C CA . GLN B 1 97 ? 10.859 14.305 -9.156 1 95.94 97 GLN B CA 1
ATOM 1524 C C . GLN B 1 97 ? 10.531 13.875 -7.727 1 95.94 97 GLN B C 1
ATOM 1526 O O . GLN B 1 97 ? 9.969 12.797 -7.508 1 95.94 97 GLN B O 1
ATOM 1531 N N . LEU B 1 98 ? 10.844 14.781 -6.805 1 96 98 LEU B N 1
ATOM 1532 C CA . LEU B 1 98 ? 10.586 14.523 -5.391 1 96 98 LEU B CA 1
ATOM 1533 C C . LEU B 1 98 ? 9.219 15.062 -4.977 1 96 98 LEU B C 1
ATOM 1535 O O . LEU B 1 98 ? 8.812 16.141 -5.418 1 96 98 LEU B O 1
ATOM 1539 N N . GLU B 1 99 ? 8.555 14.336 -4.23 1 96.12 99 GLU B N 1
ATOM 1540 C CA . GLU B 1 99 ? 7.277 14.719 -3.637 1 96.12 99 GLU B CA 1
ATOM 1541 C C . GLU B 1 99 ? 7.25 14.414 -2.143 1 96.12 99 GLU B C 1
ATOM 1543 O O . GLU B 1 99 ? 7.77 13.391 -1.702 1 96.12 99 GLU B O 1
ATOM 1548 N N . ARG B 1 100 ? 6.602 15.234 -1.373 1 95.38 100 ARG B N 1
ATOM 1549 C CA . ARG B 1 100 ? 6.57 15.062 0.076 1 95.38 100 ARG B CA 1
ATOM 1550 C C . ARG B 1 100 ? 5.465 14.102 0.49 1 95.38 100 ARG B C 1
ATOM 1552 O O . ARG B 1 100 ? 4.383 14.094 -0.098 1 95.38 100 ARG B O 1
ATOM 1559 N N . ARG B 1 101 ? 5.793 13.273 1.464 1 95.12 101 ARG B N 1
ATOM 1560 C CA . ARG B 1 101 ? 4.867 12.383 2.152 1 95.12 101 ARG B CA 1
ATOM 1561 C C . ARG B 1 101 ? 5.359 12.062 3.559 1 95.12 101 ARG B C 1
ATOM 1563 O O . ARG B 1 101 ? 6.562 12.102 3.824 1 95.12 101 ARG B O 1
ATOM 1570 N N . LYS B 1 102 ? 4.488 11.844 4.465 1 94.75 102 LYS B N 1
ATOM 1571 C CA . LYS B 1 102 ? 4.852 11.164 5.707 1 94.75 102 LYS B CA 1
ATOM 1572 C C . LYS B 1 102 ? 5.02 9.664 5.48 1 94.75 102 LYS B C 1
ATOM 1574 O O . LYS B 1 102 ? 4.035 8.922 5.441 1 94.75 102 LYS B O 1
ATOM 1579 N N . VAL B 1 103 ? 6.312 9.234 5.398 1 93.06 103 VAL B N 1
ATOM 1580 C CA . VAL B 1 103 ? 6.613 7.891 4.914 1 93.06 103 VAL B CA 1
ATOM 1581 C C . VAL B 1 103 ? 6.754 6.934 6.094 1 93.06 103 VAL B C 1
ATOM 1583 O O . VAL B 1 103 ? 7.371 7.27 7.105 1 93.06 103 VAL B O 1
ATOM 1586 N N . ALA B 1 104 ? 6.098 5.781 5.855 1 91.38 104 ALA B N 1
ATOM 1587 C CA . ALA B 1 104 ? 6.301 4.719 6.836 1 91.38 104 ALA B CA 1
ATOM 1588 C C . ALA B 1 104 ? 7.68 4.086 6.688 1 91.38 104 ALA B C 1
ATOM 1590 O O . ALA B 1 104 ? 7.957 3.408 5.699 1 91.38 104 ALA B O 1
ATOM 1591 N N . ARG B 1 105 ? 8.703 4.664 7.266 1 73.31 105 ARG B N 1
ATOM 1592 C CA . ARG B 1 105 ? 10.047 4.129 7.102 1 73.31 105 ARG B CA 1
ATOM 1593 C C . ARG B 1 105 ? 10.281 2.943 8.031 1 73.31 105 ARG B C 1
ATOM 1595 O O . ARG B 1 105 ? 9.914 2.984 9.203 1 73.31 105 ARG B O 1
ATOM 1602 N N . PRO B 1 106 ? 10.531 1.754 7.277 1 54.03 106 PRO B N 1
ATOM 1603 C CA . PRO B 1 106 ? 11.016 0.748 8.227 1 54.03 106 PRO B CA 1
ATOM 1604 C C . PRO B 1 106 ? 12.312 1.159 8.914 1 54.03 106 PRO B C 1
ATOM 1606 O O . PRO B 1 106 ? 13.055 1.993 8.391 1 54.03 106 PRO B O 1
ATOM 1609 N N . PRO B 1 107 ? 12.547 0.855 10.094 1 45.22 107 PRO B N 1
ATOM 1610 C CA . PRO B 1 107 ? 13.859 0.97 10.75 1 45.22 107 PRO B CA 1
ATOM 1611 C C . PRO B 1 107 ? 15.008 0.503 9.859 1 45.22 107 PRO B C 1
ATOM 1613 O O . PRO B 1 107 ? 14.906 -0.543 9.211 1 45.22 107 PRO B O 1
ATOM 1616 N N . GLY B 1 108 ? 16.062 1.515 9.477 1 44.16 108 GLY B N 1
ATOM 1617 C CA . GLY B 1 108 ? 17.312 1.14 8.828 1 44.16 108 GLY B CA 1
ATOM 1618 C C . GLY B 1 108 ? 17.531 1.833 7.496 1 44.16 108 GLY B C 1
ATOM 1619 O O . GLY B 1 108 ? 18.531 1.59 6.816 1 44.16 108 GLY B O 1
ATOM 1620 N N . VAL B 1 109 ? 16.422 2.205 6.887 1 39.84 109 VAL B N 1
ATOM 1621 C CA . VAL B 1 109 ? 16.844 3.082 5.805 1 39.84 109 VAL B CA 1
ATOM 1622 C C . VAL B 1 109 ? 16.859 4.531 6.281 1 39.84 109 VAL B C 1
ATOM 1624 O O . VAL B 1 109 ? 15.945 4.961 6.992 1 39.84 109 VAL B O 1
#

Solvent-accessible surface area (backbone atoms only — not comparable to full-atom values): 11911 Å² total; per-residue (Å²): 117,66,47,79,44,75,41,52,58,58,96,81,36,73,42,81,40,61,38,48,28,34,33,40,48,78,30,48,33,77,78,65,55,94,82,61,52,57,74,45,35,55,57,92,77,48,38,69,43,64,44,82,73,46,72,78,86,73,37,37,36,32,30,21,39,54,55,76,16,17,38,62,38,38,66,33,98,84,67,22,41,39,38,81,75,46,57,51,32,22,27,21,40,70,82,60,49,75,44,60,26,34,27,33,36,41,66,86,114,118,66,46,80,42,76,41,52,58,59,96,81,36,74,42,80,40,59,38,50,27,35,31,40,47,76,31,48,32,76,79,66,53,94,82,60,54,57,73,45,35,55,58,92,77,48,40,69,44,63,45,82,72,45,73,79,87,73,38,36,37,32,31,20,41,53,56,75,16,17,38,62,38,41,65,33,98,86,68,22,42,40,38,80,75,46,55,50,32,24,28,20,41,70,80,60,50,75,46,61,26,36,27,34,35,40,65,85,115

Nearest PDB structures (foldseek):
  8r1o-assembly1_I  TM=9.456E-01  e=2.037E-08  Thermochaetoides thermophila DSM 1495
  8pel-assembly1_I  TM=9.318E-01  e=2.037E-08  Thermochaetoides thermophila DSM 1495
  9g8o-assembly1_J  TM=8.688E-01  e=4.389E-07  Homo sapiens
  3m85-assembly1_C  TM=7.497E-01  e=2.864E-04  Archaeoglobus fulgidus
  1q46-assembly1_A  TM=4.641E-01  e=2.555E+00  Saccharomyces cerevisiae